Protein AF-0000000077557375 (afdb_homodimer)

Radius of gyration: 27.9 Å; Cα contacts (8 Å, |Δi|>4): 692; chains: 2; bounding box: 42×125×69 Å

Structure (mmCIF, N/CA/C/O backbone):
data_AF-0000000077557375-model_v1
#
loop_
_entity.id
_entity.type
_entity.pdbx_description
1 polymer '(pine wood nematode) hypothetical protein'
#
loop_
_atom_site.group_PDB
_atom_site.id
_atom_site.type_symbol
_atom_site.label_atom_id
_atom_site.label_alt_id
_atom_site.label_comp_id
_atom_site.label_asym_id
_atom_site.label_entity_id
_atom_site.label_seq_id
_atom_site.pdbx_PDB_ins_code
_atom_site.Cartn_x
_atom_site.Cartn_y
_atom_site.Cartn_z
_atom_site.occupancy
_atom_site.B_iso_or_equiv
_atom_site.auth_seq_id
_atom_site.auth_comp_id
_atom_site.auth_asym_id
_atom_site.auth_atom_id
_atom_site.pdbx_PDB_model_num
ATOM 1 N N . MET A 1 1 ? 10.531 53.281 50.125 1 55.34 1 MET A N 1
ATOM 2 C CA . MET A 1 1 ? 9.766 52.031 50.188 1 55.34 1 MET A CA 1
ATOM 3 C C . MET A 1 1 ? 8.781 51.969 49.031 1 55.34 1 MET A C 1
ATOM 5 O O . MET A 1 1 ? 8.492 50.875 48.531 1 55.34 1 MET A O 1
ATOM 9 N N . PHE A 1 2 ? 8.25 53.094 48.531 1 64.44 2 PHE A N 1
ATOM 10 C CA . PHE A 1 2 ? 7.277 53.094 47.469 1 64.44 2 PHE A CA 1
ATOM 11 C C . PHE A 1 2 ? 7.949 52.781 46.125 1 64.44 2 PHE A C 1
ATOM 13 O O . PHE A 1 2 ? 7.395 52.062 45.281 1 64.44 2 PHE A O 1
ATOM 20 N N . ALA A 1 3 ? 9.172 53.281 45.938 1 71.69 3 ALA A N 1
ATOM 21 C CA . ALA A 1 3 ? 9.898 53.094 44.688 1 71.69 3 ALA A CA 1
ATOM 22 C C . ALA A 1 3 ? 10.336 51.625 44.531 1 71.69 3 ALA A C 1
ATOM 24 O O . ALA A 1 3 ? 10.328 51.094 43.438 1 71.69 3 ALA A O 1
ATOM 25 N N . LEU A 1 4 ? 10.586 50.969 45.656 1 66.38 4 LEU A N 1
ATOM 26 C CA . LEU A 1 4 ? 10.977 49.562 45.625 1 66.38 4 LEU A CA 1
ATOM 27 C C . LEU A 1 4 ? 9.773 48.688 45.312 1 66.38 4 LEU A C 1
ATOM 29 O O . LEU A 1 4 ? 9.883 47.719 44.562 1 66.38 4 LEU A O 1
ATOM 33 N N . TYR A 1 5 ? 8.609 49.062 45.875 1 63.59 5 TYR A N 1
ATOM 34 C CA . TYR A 1 5 ? 7.41 48.281 45.625 1 63.59 5 TYR A CA 1
ATOM 35 C C . TYR A 1 5 ? 6.977 48.438 44.156 1 63.59 5 TYR A C 1
ATOM 37 O O . TYR A 1 5 ? 6.465 47.5 43.562 1 63.59 5 TYR A O 1
ATOM 45 N N . LEU A 1 6 ? 7.25 49.656 43.562 1 60.84 6 LEU A N 1
ATOM 46 C CA . LEU A 1 6 ? 6.898 49.875 42.156 1 60.84 6 LEU A CA 1
ATOM 47 C C . LEU A 1 6 ? 7.801 49.031 41.25 1 60.84 6 LEU A C 1
ATOM 49 O O . LEU A 1 6 ?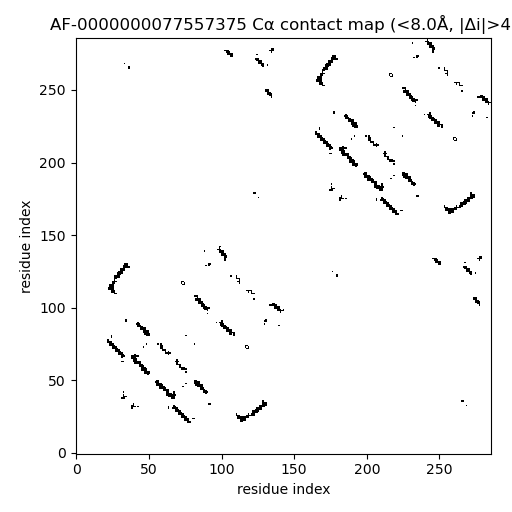 7.352 48.531 40.219 1 60.84 6 LEU A O 1
ATOM 53 N N . MET A 1 7 ? 9.086 48.844 41.719 1 61.31 7 MET A N 1
ATOM 54 C CA . MET A 1 7 ? 10 48.062 40.906 1 61.31 7 MET A CA 1
ATOM 55 C C . MET A 1 7 ? 9.656 46.562 41.031 1 61.31 7 MET A C 1
ATOM 57 O O . MET A 1 7 ? 9.867 45.812 40.062 1 61.31 7 MET A O 1
ATOM 61 N N . LEU A 1 8 ? 9.234 46.156 42.219 1 59.59 8 LEU A N 1
ATOM 62 C CA . LEU A 1 8 ? 8.891 44.75 42.375 1 59.59 8 LEU A CA 1
ATOM 63 C C . LEU A 1 8 ? 7.586 44.438 41.656 1 59.59 8 LEU A C 1
ATOM 65 O O . LEU A 1 8 ? 7.438 43.312 41.125 1 59.59 8 LEU A O 1
ATOM 69 N N . MET A 1 9 ? 6.633 45.375 41.719 1 55.22 9 MET A N 1
ATOM 70 C CA . MET A 1 9 ? 5.387 45.094 41.031 1 55.22 9 MET A CA 1
ATOM 71 C C . MET A 1 9 ? 5.605 45.031 39.531 1 55.22 9 MET A C 1
ATOM 73 O O . MET A 1 9 ? 4.789 44.469 38.781 1 55.22 9 MET A O 1
ATOM 77 N N . MET A 1 10 ? 6.574 45.875 39.031 1 54.28 10 MET A N 1
ATOM 78 C CA . MET A 1 10 ? 6.773 45.812 37.594 1 54.28 10 MET A CA 1
ATOM 79 C C . MET A 1 10 ? 7.402 44.469 37.219 1 54.28 10 MET A C 1
ATOM 81 O O . MET A 1 10 ? 7.453 44.125 36.031 1 54.28 10 MET A O 1
ATOM 85 N N . ALA A 1 11 ? 8.172 43.906 38.125 1 53.34 11 ALA A N 1
ATOM 86 C CA . ALA A 1 11 ? 8.781 42.625 37.781 1 53.34 11 ALA A CA 1
ATOM 87 C C . ALA A 1 11 ? 7.727 41.531 37.594 1 53.34 11 ALA A C 1
ATOM 89 O O . ALA A 1 11 ? 7.969 40.531 36.938 1 53.34 11 ALA A O 1
ATOM 90 N N . MET A 1 12 ? 6.758 41.625 38.438 1 49.56 12 MET A N 1
ATOM 91 C CA . MET A 1 12 ? 5.82 40.531 38.281 1 49.56 12 MET A CA 1
ATOM 92 C C . MET A 1 12 ? 5.062 40.625 36.969 1 49.56 12 MET A C 1
ATOM 94 O O . MET A 1 12 ? 4.184 39.812 36.688 1 49.56 12 MET A O 1
ATOM 98 N N . ALA A 1 13 ? 4.91 41.844 36.469 1 45.94 13 ALA A N 1
ATOM 99 C CA . ALA A 1 13 ? 3.969 41.938 35.375 1 45.94 13 ALA A CA 1
ATOM 100 C C . ALA A 1 13 ? 4.285 40.906 34.312 1 45.94 13 ALA A C 1
ATOM 102 O O . ALA A 1 13 ? 3.395 40.156 33.844 1 45.94 13 ALA A O 1
ATOM 103 N N . THR A 1 14 ? 5.176 41.25 33.344 1 42.78 14 THR A N 1
ATOM 104 C CA . THR A 1 14 ? 5.012 40.812 31.969 1 42.78 14 THR A CA 1
ATOM 105 C C . THR A 1 14 ? 5.426 39.375 31.797 1 42.78 14 THR A C 1
ATOM 107 O O . THR A 1 14 ? 6.57 39.062 31.438 1 42.78 14 THR A O 1
ATOM 110 N N . ILE A 1 15 ? 5.559 38.594 32.844 1 43.91 15 ILE A N 1
ATOM 111 C CA . ILE A 1 15 ? 5.625 37.281 32.25 1 43.91 15 ILE A CA 1
ATOM 112 C C . ILE A 1 15 ? 4.492 37.125 31.234 1 43.91 15 ILE A C 1
ATOM 114 O O . ILE A 1 15 ? 3.33 36.969 31.609 1 43.91 15 ILE A O 1
ATOM 118 N N . ALA A 1 16 ? 4.289 38 30.297 1 41.81 16 ALA A N 1
ATOM 119 C CA . ALA A 1 16 ? 3.506 37.625 29.125 1 41.81 16 ALA A CA 1
ATOM 120 C C . ALA A 1 16 ? 3.607 36.125 28.859 1 41.81 16 ALA A C 1
ATOM 122 O O . ALA A 1 16 ? 4.699 35.594 28.625 1 41.81 16 ALA A O 1
ATOM 123 N N . SER A 1 17 ? 3.016 35.312 29.688 1 45.22 17 SER A N 1
ATOM 124 C CA . SER A 1 17 ? 2.713 33.969 29.219 1 45.22 17 SER A CA 1
ATOM 125 C C . SER A 1 17 ? 2.527 33.938 27.703 1 45.22 17 SER A C 1
ATOM 127 O O . SER A 1 17 ? 1.507 34.375 27.188 1 45.22 17 SER A O 1
ATOM 129 N N . ALA A 1 18 ? 3.398 34.375 26.938 1 44.75 18 ALA A N 1
ATOM 130 C CA . ALA A 1 18 ? 3.334 34 25.531 1 44.75 18 ALA A CA 1
ATOM 131 C C . ALA A 1 18 ? 2.652 32.625 25.359 1 44.75 18 ALA A C 1
ATOM 133 O O . ALA A 1 18 ? 3.254 31.594 25.625 1 44.75 18 ALA A O 1
ATOM 134 N N . ILE A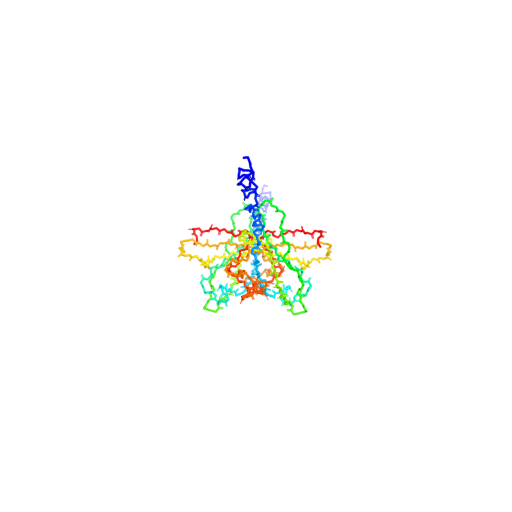 1 19 ? 1.505 32.344 25.953 1 49.19 19 ILE A N 1
ATOM 135 C CA . ILE A 1 19 ? 0.725 31.219 25.469 1 49.19 19 ILE A CA 1
ATOM 136 C C . ILE A 1 19 ? 1.01 31 23.984 1 49.19 19 ILE A C 1
ATOM 138 O O . ILE A 1 19 ? 0.595 31.797 23.141 1 49.19 19 ILE A O 1
ATOM 142 N N . GLY A 1 20 ? 2.174 30.812 23.641 1 52.31 20 GLY A N 1
ATOM 143 C CA . GLY A 1 20 ? 2.686 30.609 22.297 1 52.31 20 GLY A CA 1
ATOM 144 C C . GLY A 1 20 ? 1.702 29.906 21.391 1 52.31 20 GLY A C 1
ATOM 145 O O . GLY A 1 20 ? 1.189 28.844 21.734 1 52.31 20 GLY A O 1
ATOM 146 N N . VAL A 1 21 ? 0.83 30.625 20.641 1 67.19 21 VAL A N 1
ATOM 147 C CA . VAL A 1 21 ? -0.05 30.094 19.594 1 67.19 21 VAL A CA 1
ATOM 148 C C . VAL A 1 21 ? 0.628 28.938 18.875 1 67.19 21 VAL A C 1
ATOM 150 O O . VAL A 1 21 ? 1.768 29.062 18.422 1 67.19 21 VAL A O 1
ATOM 153 N N . ARG A 1 22 ? 0.249 27.578 19.172 1 80.44 22 ARG A N 1
ATOM 154 C CA . ARG A 1 22 ? 0.76 26.422 18.422 1 80.44 22 ARG A CA 1
ATOM 155 C C . ARG A 1 22 ? 0.501 26.578 16.938 1 80.44 22 ARG A C 1
ATOM 157 O O . ARG A 1 22 ? -0.646 26.734 16.516 1 80.44 22 ARG A O 1
ATOM 164 N N . PRO A 1 23 ? 1.537 26.703 16.219 1 90.69 23 PRO A N 1
ATOM 165 C CA . PRO A 1 23 ? 1.354 26.875 14.781 1 90.69 23 PRO A CA 1
ATOM 166 C C . PRO A 1 23 ? 0.455 25.797 14.172 1 90.69 23 PRO A C 1
ATOM 168 O O . PRO A 1 23 ? 0.453 24.656 14.633 1 90.69 23 PRO A O 1
ATOM 171 N N . VAL A 1 24 ? -0.378 26.25 13.242 1 94.81 24 VAL A N 1
ATOM 172 C CA . VAL A 1 24 ? -1.265 25.344 12.516 1 94.81 24 VAL A CA 1
ATOM 173 C C . VAL A 1 24 ? -0.484 24.625 11.414 1 94.81 24 VAL A C 1
ATOM 175 O O . VAL A 1 24 ? 0.332 25.234 10.719 1 94.81 24 VAL A O 1
ATOM 178 N N . GLN A 1 25 ? -0.648 23.344 11.297 1 96.56 25 GLN A N 1
ATOM 179 C CA . GLN A 1 25 ? -0.105 22.5 10.227 1 96.56 25 GLN A CA 1
ATOM 180 C C . GLN A 1 25 ? -1.212 21.734 9.516 1 96.56 25 GLN A C 1
ATOM 182 O O . GLN A 1 25 ? -2.006 21.031 10.156 1 96.56 25 GLN A O 1
ATOM 187 N N . SER A 1 26 ? -1.316 21.922 8.219 1 97.69 26 SER A N 1
ATOM 188 C CA . SER A 1 26 ? -2.406 21.312 7.473 1 97.69 26 SER A CA 1
ATOM 189 C C . SER A 1 26 ? -1.874 20.391 6.379 1 97.69 26 SER A C 1
ATOM 191 O O . SER A 1 26 ? -0.693 20.453 6.027 1 97.69 26 SER A O 1
ATOM 193 N N . MET A 1 27 ? -2.764 19.469 5.918 1 97.62 27 MET A N 1
ATOM 194 C CA . MET A 1 27 ? -2.424 18.516 4.859 1 97.62 27 MET A CA 1
ATOM 195 C C . MET A 1 27 ? -3.676 18.062 4.117 1 97.62 27 MET A C 1
ATOM 197 O O . MET A 1 27 ? -4.758 17.984 4.703 1 97.62 27 MET A O 1
ATOM 201 N N . ALA A 1 28 ? -3.498 17.766 2.844 1 98.62 28 ALA A N 1
ATOM 202 C CA . ALA A 1 28 ? -4.543 17.172 2.014 1 98.62 28 ALA A CA 1
ATOM 203 C C . ALA A 1 28 ? -4.059 15.875 1.367 1 98.62 28 ALA A C 1
ATOM 205 O O . ALA A 1 28 ? -2.9 15.773 0.955 1 98.62 28 ALA A O 1
ATOM 206 N N . VAL A 1 29 ? -4.898 14.914 1.345 1 98.56 29 VAL A N 1
ATOM 207 C CA . VAL A 1 29 ? -4.609 13.625 0.732 1 98.56 29 VAL A CA 1
ATOM 208 C C . VAL A 1 29 ? -5.766 13.211 -0.178 1 98.56 29 VAL A C 1
ATOM 210 O O . VAL A 1 29 ? -6.934 13.414 0.162 1 98.56 29 VAL A O 1
ATOM 213 N N . GLU A 1 30 ? -5.461 12.641 -1.287 1 98.75 30 GLU A N 1
ATOM 214 C CA . GLU A 1 30 ? -6.469 12.055 -2.166 1 98.75 30 GLU A CA 1
ATOM 215 C C . GLU A 1 30 ? -6.008 10.703 -2.713 1 98.75 30 GLU A C 1
ATOM 217 O O . GLU A 1 30 ? -4.832 10.352 -2.59 1 98.75 30 GLU A O 1
ATOM 222 N N . GLY A 1 31 ? -6.875 9.984 -3.277 1 98.62 31 GLY A N 1
ATOM 223 C CA . GLY A 1 31 ? -6.566 8.703 -3.893 1 98.62 31 GLY A CA 1
ATOM 224 C C . GLY A 1 31 ? -7.805 7.914 -4.289 1 98.62 31 GLY A C 1
ATOM 225 O O . GLY A 1 31 ? -8.914 8.445 -4.27 1 98.62 31 GLY A O 1
ATOM 226 N N . ASN A 1 32 ? -7.562 6.699 -4.758 1 98.88 32 ASN A N 1
ATOM 227 C CA . ASN A 1 32 ? -8.625 5.793 -5.188 1 98.88 32 ASN A CA 1
ATOM 228 C C . ASN A 1 32 ? -8.453 4.402 -4.574 1 98.88 32 ASN A C 1
ATOM 230 O O . ASN A 1 32 ? -7.328 3.957 -4.34 1 98.88 32 ASN A O 1
ATOM 234 N N . PHE A 1 33 ? -9.57 3.807 -4.395 1 98.88 33 PHE A N 1
ATOM 235 C CA . PHE A 1 33 ? -9.57 2.426 -3.924 1 98.88 33 PHE A CA 1
ATOM 236 C C . PHE A 1 33 ? -10.312 1.521 -4.902 1 98.88 33 PHE A C 1
ATOM 238 O O . PHE A 1 33 ? -11.344 1.906 -5.457 1 98.88 33 PHE A O 1
ATOM 245 N N . ILE A 1 34 ? -9.773 0.395 -5.125 1 98.44 34 ILE A N 1
ATOM 246 C CA . ILE A 1 34 ? -10.469 -0.637 -5.887 1 98.44 34 ILE A CA 1
ATOM 247 C C . ILE A 1 34 ? -10.469 -1.946 -5.102 1 98.44 34 ILE A C 1
ATOM 249 O O . ILE A 1 34 ? -9.633 -2.15 -4.219 1 98.44 34 ILE A O 1
ATOM 253 N N . CYS A 1 35 ? -11.352 -2.779 -5.309 1 97.19 35 CYS A N 1
ATOM 254 C CA . CYS A 1 35 ? -11.492 -4.145 -4.812 1 97.19 35 CYS A CA 1
ATOM 255 C C . CYS A 1 35 ? -11.867 -5.098 -5.941 1 97.19 35 CYS A C 1
ATOM 257 O O . CYS A 1 35 ? -12.914 -4.934 -6.57 1 97.19 35 CYS A O 1
ATOM 259 N N . ASN A 1 36 ? -10.984 -6.09 -6.203 1 91.75 36 ASN A N 1
ATOM 260 C CA . ASN A 1 36 ? -11.219 -7.043 -7.285 1 91.75 36 ASN A CA 1
ATOM 261 C C . ASN A 1 36 ? -11.359 -6.336 -8.633 1 91.75 36 ASN A C 1
ATOM 263 O O . ASN A 1 36 ? -12.266 -6.645 -9.406 1 91.75 36 ASN A O 1
ATOM 267 N N . GLY A 1 37 ? -10.617 -5.258 -8.734 1 90.06 37 GLY A N 1
ATOM 268 C CA . GLY A 1 37 ? -10.555 -4.582 -10.023 1 90.06 37 GLY A CA 1
ATOM 269 C C . GLY A 1 37 ? -11.664 -3.557 -10.203 1 90.06 37 GLY A C 1
ATOM 270 O O . GLY A 1 37 ? -11.742 -2.906 -11.25 1 90.06 37 GLY A O 1
ATOM 271 N N . ARG A 1 38 ? -12.484 -3.451 -9.25 1 96.19 38 ARG A N 1
ATOM 272 C CA . ARG A 1 38 ? -13.578 -2.49 -9.344 1 96.19 38 ARG A CA 1
ATOM 273 C C . ARG A 1 38 ? -13.445 -1.409 -8.273 1 96.19 38 ARG A C 1
ATOM 275 O O . ARG A 1 38 ? -12.953 -1.671 -7.176 1 96.19 38 ARG A O 1
ATOM 282 N N . PRO A 1 39 ? -13.992 -0.167 -8.625 1 98.5 39 PRO A N 1
ATOM 283 C CA . PRO A 1 39 ? -13.961 0.881 -7.605 1 98.5 39 PRO A CA 1
ATOM 284 C C . PRO A 1 39 ? -14.656 0.465 -6.312 1 98.5 39 PRO A C 1
ATOM 286 O O . PRO A 1 39 ? -15.695 -0.203 -6.355 1 98.5 39 PRO A O 1
ATOM 289 N N . MET A 1 40 ? -14.094 0.824 -5.25 1 98.31 40 MET A N 1
ATOM 290 C CA . MET A 1 40 ? -14.695 0.461 -3.967 1 98.31 40 MET A CA 1
ATOM 291 C C . MET A 1 40 ? -15.195 1.699 -3.232 1 98.31 40 MET A C 1
ATOM 293 O O . MET A 1 40 ? -14.406 2.568 -2.859 1 98.31 40 MET A O 1
ATOM 297 N N . ARG A 1 41 ? -16.406 1.765 -2.98 1 97.69 41 ARG A N 1
ATOM 298 C CA . ARG A 1 41 ? -17.031 2.861 -2.248 1 97.69 41 ARG A CA 1
ATOM 299 C C . ARG A 1 41 ? -17 2.602 -0.745 1 97.69 41 ARG A C 1
ATOM 301 O O . ARG A 1 41 ? -16.797 1.467 -0.31 1 97.69 41 ARG A O 1
ATOM 308 N N . ASP A 1 42 ? -17.141 3.598 0.132 1 97.31 42 ASP A N 1
ATOM 309 C CA . ASP A 1 42 ? -17.344 3.551 1.575 1 97.31 42 ASP A CA 1
ATOM 310 C C .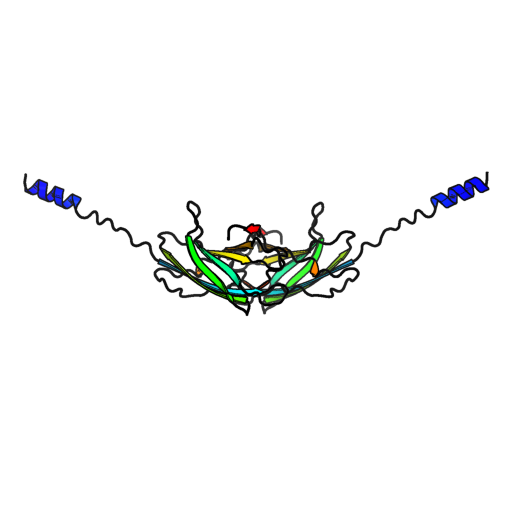 ASP A 1 42 ? -16.125 2.977 2.291 1 97.31 42 ASP A C 1
ATOM 312 O O . ASP A 1 42 ? -16.25 2.324 3.328 1 97.31 42 ASP A O 1
ATOM 316 N N . VAL A 1 43 ? -15 3.113 1.606 1 98.56 43 VAL A N 1
ATOM 317 C CA . VAL A 1 43 ? -13.758 2.895 2.338 1 98.56 43 VAL A CA 1
ATOM 318 C C . VAL A 1 43 ? -13.508 4.062 3.291 1 98.56 43 VAL A C 1
ATOM 320 O O . VAL A 1 43 ? -13.422 5.215 2.863 1 98.56 43 VAL A O 1
ATOM 323 N N . LYS A 1 44 ? -13.414 3.766 4.531 1 98.62 44 LYS A N 1
ATOM 324 C CA . LYS A 1 44 ? -13.188 4.801 5.539 1 98.62 44 LYS A CA 1
ATOM 325 C C . LYS A 1 44 ? -11.703 5.148 5.645 1 98.62 44 LYS A C 1
ATOM 327 O O . LYS A 1 44 ? -10.852 4.258 5.738 1 98.62 44 LYS A O 1
ATOM 332 N N . VAL A 1 45 ? -11.414 6.441 5.59 1 98.75 45 VAL A N 1
ATOM 333 C CA . VAL A 1 45 ? -10.039 6.91 5.73 1 98.75 45 VAL A CA 1
ATOM 334 C C . VAL A 1 45 ? -9.961 7.969 6.832 1 98.75 45 VAL A C 1
ATOM 336 O O . VAL A 1 45 ? -10.844 8.82 6.941 1 98.75 45 VAL A O 1
ATOM 339 N N . LYS A 1 46 ? -8.977 7.867 7.621 1 98.38 46 LYS A N 1
ATOM 340 C CA . LYS A 1 46 ? -8.719 8.836 8.68 1 98.38 46 LYS A CA 1
ATOM 341 C C . LYS A 1 46 ? -7.277 9.336 8.633 1 98.38 46 LYS A C 1
ATOM 343 O O . LYS A 1 46 ? -6.34 8.539 8.562 1 98.38 46 LYS A O 1
ATOM 348 N N . LEU A 1 47 ? -7.148 10.617 8.617 1 98.25 47 LEU A N 1
ATOM 349 C CA . LEU A 1 47 ? -5.84 11.258 8.695 1 98.25 47 LEU A CA 1
ATOM 350 C C . LEU A 1 47 ? -5.488 11.609 10.141 1 98.25 47 LEU A C 1
ATOM 352 O O . LEU A 1 47 ? -6.266 12.273 10.828 1 98.25 47 LEU A O 1
ATOM 356 N N . TYR A 1 48 ? -4.348 11.133 10.539 1 97.12 48 TYR A N 1
ATOM 357 C CA . TYR A 1 48 ? -3.914 11.359 11.914 1 97.12 48 TYR A CA 1
ATOM 358 C C . TYR A 1 48 ? -2.568 12.07 11.945 1 97.12 48 TYR A C 1
ATOM 360 O O . TYR A 1 48 ? -1.775 11.961 11.008 1 97.12 48 TYR A O 1
ATOM 368 N N . ASP A 1 49 ? -2.342 12.797 12.969 1 95.62 49 ASP A N 1
ATOM 369 C CA . ASP A 1 49 ? -0.994 13.109 13.43 1 95.62 49 ASP A CA 1
ATOM 370 C C . ASP A 1 49 ? -0.501 12.07 14.438 1 95.62 49 ASP A C 1
ATOM 372 O O . ASP A 1 49 ? -1.057 11.953 15.531 1 95.62 49 ASP A O 1
ATOM 376 N N . HIS A 1 50 ? 0.442 11.328 13.969 1 92.81 50 HIS A N 1
ATOM 377 C CA . HIS A 1 50 ? 1.001 10.289 14.828 1 92.81 50 HIS A CA 1
ATOM 378 C C . HIS A 1 50 ? 1.866 10.898 15.93 1 92.81 50 HIS A C 1
ATOM 380 O O . HIS A 1 50 ? 2.791 11.664 15.648 1 92.81 50 HIS A O 1
ATOM 386 N N . ASP A 1 51 ? 1.578 10.539 17.125 1 86.69 51 ASP A N 1
ATOM 387 C CA . ASP A 1 51 ? 2.348 10.984 18.297 1 86.69 51 ASP A CA 1
ATOM 388 C C . ASP A 1 51 ? 3 9.805 19 1 86.69 51 ASP A C 1
ATOM 390 O O . ASP A 1 51 ? 2.408 8.727 19.109 1 86.69 51 ASP A O 1
ATOM 394 N N . THR A 1 52 ? 4.207 10.031 19.469 1 81.88 52 THR A N 1
ATOM 395 C CA . THR A 1 52 ? 4.957 8.961 20.125 1 81.88 52 THR A CA 1
ATOM 396 C C . THR A 1 52 ? 4.492 8.789 21.562 1 81.88 52 THR A C 1
ATOM 398 O O . THR A 1 52 ? 4.387 7.66 22.062 1 81.88 52 THR A O 1
ATOM 401 N N . PHE A 1 53 ? 4.117 9.883 22.25 1 81.44 53 PHE A N 1
ATOM 402 C CA . PHE A 1 53 ? 3.934 9.805 23.688 1 81.44 53 PHE A CA 1
ATOM 403 C C . PHE A 1 53 ? 2.471 10.023 24.062 1 81.44 53 PHE A C 1
ATOM 405 O O . PHE A 1 53 ? 2.08 9.805 25.219 1 81.44 53 PHE A O 1
ATOM 412 N N . THR A 1 54 ? 1.705 10.5 23.219 1 82.38 54 THR A N 1
ATOM 413 C CA . THR A 1 54 ? 0.281 10.711 23.453 1 82.38 54 THR A CA 1
ATOM 414 C C . THR A 1 54 ? -0.555 10.023 22.375 1 82.38 54 THR A C 1
ATOM 416 O O . THR A 1 54 ? -0.012 9.352 21.5 1 82.38 54 THR A O 1
ATOM 419 N N . LEU A 1 55 ? -1.876 10.047 22.562 1 85.25 55 LEU A N 1
ATOM 420 C CA . LEU A 1 55 ? -2.779 9.508 21.562 1 85.25 55 LEU A CA 1
ATOM 421 C C . LEU A 1 55 ? -2.668 10.297 20.25 1 85.25 55 LEU A C 1
ATOM 423 O O . LEU A 1 55 ? -2.445 11.508 20.281 1 85.25 55 LEU A O 1
ATOM 427 N N . ASP A 1 56 ? -2.826 9.539 19.156 1 90.31 56 ASP A N 1
ATOM 428 C CA . ASP A 1 56 ? -2.84 10.188 17.844 1 90.31 56 ASP A CA 1
ATOM 429 C C . ASP A 1 56 ? -3.967 11.211 17.75 1 90.31 56 ASP A C 1
ATOM 431 O O . ASP A 1 56 ? -5.059 11 18.281 1 90.31 56 ASP A O 1
ATOM 435 N N . ASP A 1 57 ? -3.676 12.367 17.156 1 92.12 57 ASP A N 1
ATOM 436 C CA . ASP A 1 57 ? -4.695 13.391 16.922 1 92.12 57 ASP A CA 1
ATOM 437 C C . ASP A 1 57 ? -5.387 13.18 15.578 1 92.12 57 ASP A C 1
ATOM 439 O O . ASP A 1 57 ? -4.727 13.117 14.539 1 92.12 57 ASP A O 1
ATOM 443 N N . LEU A 1 58 ? -6.703 13.055 15.633 1 95.62 58 LEU A N 1
ATOM 444 C CA . LEU A 1 58 ? -7.48 12.969 14.398 1 95.62 58 LEU A CA 1
ATOM 445 C C . LEU A 1 58 ? -7.551 14.328 13.711 1 95.62 58 LEU A C 1
ATOM 447 O O . LEU A 1 58 ? -8.008 15.312 14.305 1 95.62 58 LEU A O 1
ATOM 451 N N . MET A 1 59 ? -7.09 14.344 12.484 1 96.62 59 MET A N 1
ATOM 452 C CA . MET A 1 59 ? -7.094 15.602 11.742 1 96.62 59 MET A CA 1
ATOM 453 C C . MET A 1 59 ? -8.305 15.68 10.828 1 96.62 59 MET A C 1
ATOM 455 O O . MET A 1 59 ? -8.859 16.766 10.617 1 96.62 59 MET A O 1
ATOM 459 N N . ALA A 1 60 ? -8.648 14.586 10.211 1 98 60 ALA A N 1
ATOM 460 C CA . ALA A 1 60 ? -9.781 14.531 9.289 1 98 60 ALA A CA 1
ATOM 461 C C . ALA A 1 60 ? -10.219 13.094 9.039 1 98 60 ALA A C 1
ATOM 463 O O . ALA A 1 60 ? -9.469 12.156 9.289 1 98 60 ALA A O 1
ATOM 464 N N . LYS A 1 61 ? -11.406 12.867 8.617 1 98.44 61 LYS A N 1
ATOM 465 C CA . LYS A 1 61 ? -11.938 11.57 8.211 1 98.44 61 LYS A CA 1
ATOM 466 C C . LYS A 1 61 ? -12.922 11.711 7.051 1 98.44 61 LYS A C 1
ATOM 468 O O . LYS A 1 61 ? -13.594 12.734 6.926 1 98.44 61 LYS A O 1
ATOM 473 N N . THR A 1 62 ? -12.992 10.797 6.203 1 98.62 62 THR A N 1
ATOM 474 C CA . THR A 1 62 ? -13.938 10.742 5.098 1 98.62 62 THR A CA 1
ATOM 475 C C . THR A 1 62 ? -14.117 9.305 4.609 1 98.62 62 THR A C 1
ATOM 477 O O . THR A 1 62 ? -13.57 8.375 5.199 1 98.62 62 THR A O 1
ATOM 480 N N . LYS A 1 63 ? -14.938 9.102 3.596 1 98.69 63 LYS A N 1
ATOM 481 C CA . LYS A 1 63 ? -15.125 7.824 2.918 1 98.69 63 LYS A CA 1
ATOM 482 C C . LYS A 1 63 ? -15.008 7.98 1.404 1 98.69 63 LYS A C 1
ATOM 484 O O . LYS A 1 63 ? -15.281 9.055 0.861 1 98.69 63 LYS A O 1
ATOM 489 N N . SER A 1 64 ? -14.531 6.953 0.793 1 98.88 64 SER A N 1
ATOM 490 C CA . SER A 1 64 ? -14.477 6.977 -0.665 1 98.88 64 SER A CA 1
ATOM 491 C C . SER A 1 64 ? -15.875 6.992 -1.269 1 98.88 64 SER A C 1
ATOM 493 O O . SER A 1 64 ? -16.828 6.504 -0.656 1 98.88 64 SER A O 1
ATOM 495 N N . ASP A 1 65 ? -16 7.543 -2.436 1 98.69 65 ASP A N 1
ATOM 496 C CA . ASP A 1 65 ? -17.281 7.648 -3.115 1 98.69 65 ASP A CA 1
ATOM 497 C C . ASP A 1 65 ? -17.531 6.449 -4.031 1 98.69 65 ASP A C 1
ATOM 499 O O . ASP A 1 65 ? -16.828 5.438 -3.93 1 98.69 65 ASP A O 1
ATOM 503 N N . SER A 1 66 ? -18.516 6.527 -4.938 1 98.25 66 SER A N 1
ATOM 504 C CA . SER A 1 66 ? -18.938 5.406 -5.777 1 98.25 66 SER A CA 1
ATOM 505 C C . SER A 1 66 ? -17.875 5.074 -6.816 1 98.25 66 SER A C 1
ATOM 507 O O . SER A 1 66 ? -17.859 3.971 -7.371 1 98.25 66 SER A O 1
ATOM 509 N N . ASN A 1 67 ? -16.984 6.02 -7.102 1 98.44 67 ASN A N 1
ATOM 510 C CA . ASN A 1 67 ? -15.906 5.781 -8.039 1 98.44 67 ASN A CA 1
ATOM 511 C C . ASN A 1 67 ? -14.633 5.332 -7.328 1 98.44 67 ASN A C 1
ATOM 513 O O . ASN A 1 67 ? -13.578 5.207 -7.949 1 98.44 67 ASN A O 1
ATOM 517 N N . GLY A 1 68 ? -14.703 5.164 -5.98 1 98.81 68 GLY A N 1
ATOM 518 C CA . GLY A 1 68 ? -13.555 4.746 -5.18 1 98.81 68 GLY A CA 1
ATOM 519 C C . GLY A 1 68 ? -12.641 5.898 -4.805 1 98.81 68 GLY A C 1
ATOM 520 O O . GLY A 1 68 ? -11.562 5.684 -4.258 1 98.81 68 GLY A O 1
ATOM 521 N N . HIS A 1 69 ? -13.062 7.07 -5.129 1 98.88 69 HIS A N 1
ATOM 522 C CA . HIS A 1 69 ? -12.227 8.242 -4.902 1 98.88 69 HIS A CA 1
ATOM 523 C C . HIS A 1 69 ? -12.461 8.828 -3.516 1 98.88 69 HIS A C 1
ATOM 525 O O . HIS A 1 69 ? -13.594 8.852 -3.029 1 98.88 69 HIS A O 1
ATOM 531 N N . PHE A 1 70 ? -11.453 9.305 -2.904 1 98.88 70 PHE A N 1
ATOM 532 C CA . PHE A 1 70 ? -11.578 10.078 -1.678 1 98.88 70 PHE A CA 1
ATOM 533 C C . PHE A 1 70 ? -10.688 11.312 -1.722 1 98.88 70 PHE A C 1
ATOM 535 O O . PHE A 1 70 ? -9.688 11.336 -2.443 1 98.88 70 PHE A O 1
ATOM 542 N N . TYR A 1 71 ? -11.047 12.258 -1.095 1 98.81 71 TYR A N 1
ATOM 543 C CA . TYR A 1 71 ? -10.289 13.469 -0.805 1 98.81 71 TYR A CA 1
ATOM 544 C C . TYR A 1 71 ? -10.531 13.938 0.624 1 98.81 71 TYR A C 1
ATOM 546 O O . TYR A 1 71 ? -11.68 13.969 1.089 1 98.81 71 TYR A O 1
ATOM 554 N N . LEU A 1 72 ? -9.469 14.258 1.317 1 97.88 72 LEU A N 1
ATOM 555 C CA . LEU A 1 72 ? -9.68 14.836 2.641 1 97.88 72 LEU A CA 1
ATOM 556 C C . LEU A 1 72 ? -8.602 15.875 2.959 1 97.88 72 LEU A C 1
ATOM 558 O O . LEU A 1 72 ? -7.484 15.789 2.447 1 97.88 72 LEU A O 1
ATOM 562 N N . LYS A 1 73 ? -8.938 16.781 3.664 1 97.94 73 LYS A N 1
ATOM 563 C CA . LYS A 1 73 ? -8.062 17.828 4.172 1 97.94 73 LYS A CA 1
ATOM 564 C C . LYS A 1 73 ? -8.273 18.047 5.664 1 97.94 73 LYS A C 1
ATOM 566 O O . LYS A 1 73 ? -9.406 18 6.152 1 97.94 73 LYS A O 1
ATOM 571 N N . GLY A 1 74 ? -7.203 18.172 6.363 1 97.19 74 GLY A N 1
ATOM 572 C CA . GLY A 1 74 ? -7.266 18.375 7.801 1 97.19 74 GLY A CA 1
ATOM 573 C C . GLY A 1 74 ? -6.086 19.172 8.336 1 97.19 74 GLY A C 1
ATOM 574 O O . GLY A 1 74 ? -5.172 19.516 7.59 1 97.19 74 GLY A O 1
ATOM 575 N N . HIS A 1 75 ? -6.191 19.562 9.539 1 95.69 75 HIS A N 1
ATOM 576 C CA . HIS A 1 75 ? -5.117 20.328 10.172 1 95.69 75 HIS A CA 1
ATOM 577 C C . HIS A 1 75 ? -5.027 20.016 11.664 1 95.69 75 HIS A C 1
ATOM 579 O O . HIS A 1 75 ? -5.938 19.406 12.234 1 95.69 75 HIS A O 1
ATOM 585 N N . ALA A 1 76 ? -3.955 20.297 12.219 1 93.25 76 ALA A N 1
ATOM 586 C CA . ALA A 1 76 ? -3.701 20.219 13.656 1 93.25 76 ALA A CA 1
ATOM 587 C C . ALA A 1 76 ? -2.863 21.391 14.133 1 93.25 76 ALA A C 1
ATOM 589 O O . ALA A 1 76 ? -2.096 21.969 13.359 1 93.25 76 ALA A O 1
ATOM 590 N N . ASN A 1 77 ? -3.111 21.781 15.352 1 90.81 77 ASN A N 1
ATOM 591 C CA . ASN A 1 77 ? -2.266 22.766 16.016 1 90.81 77 ASN A CA 1
ATOM 592 C C . ASN A 1 77 ? -1.21 22.094 16.891 1 90.81 77 ASN A C 1
ATOM 594 O O . ASN A 1 77 ? -1.544 21.422 17.875 1 90.81 77 ASN A O 1
ATOM 598 N N . GLU A 1 78 ? -0.027 22.203 16.453 1 86.69 78 GLU A N 1
ATOM 599 C CA . GLU A 1 78 ? 1.057 21.562 17.188 1 86.69 78 GLU A CA 1
ATOM 600 C C . GLU A 1 78 ? 2.34 22.375 17.109 1 86.69 78 GLU A C 1
ATOM 602 O O . GLU A 1 78 ? 2.652 22.953 16.062 1 86.69 78 GLU A O 1
ATOM 607 N N . VAL A 1 79 ? 3.139 22.406 18.219 1 84.25 79 VAL A N 1
ATOM 608 C CA . VAL A 1 79 ? 4.414 23.109 18.234 1 84.25 79 VAL A CA 1
ATOM 609 C C . VAL A 1 79 ? 5.449 22.344 17.422 1 84.25 79 VAL A C 1
ATOM 611 O O . VAL A 1 79 ? 6.18 22.938 16.625 1 84.25 79 VAL A O 1
ATOM 614 N N . SER A 1 80 ? 5.391 21.016 17.672 1 86.56 80 SER A N 1
ATOM 615 C CA . SER A 1 80 ? 6.309 20.203 16.891 1 86.56 80 SER A CA 1
ATOM 616 C C . SER A 1 80 ? 5.707 19.828 15.539 1 86.56 80 SER A C 1
ATOM 618 O O . SER A 1 80 ? 4.508 20.016 15.32 1 86.56 80 SER A O 1
ATOM 620 N N . ARG A 1 81 ? 6.562 19.406 14.648 1 90.69 81 ARG A N 1
ATOM 621 C CA . ARG A 1 81 ? 6.098 18.984 13.336 1 90.69 81 ARG A CA 1
ATOM 622 C C . ARG A 1 81 ? 5.207 17.75 13.445 1 90.69 81 ARG A C 1
ATOM 624 O O . ARG A 1 81 ? 5.547 16.797 14.141 1 90.69 81 ARG A O 1
ATOM 631 N N . VAL A 1 82 ? 4.113 17.797 12.711 1 93.56 82 VAL A N 1
ATOM 632 C CA . VAL A 1 82 ? 3.199 16.656 12.734 1 93.56 82 VAL A CA 1
ATOM 633 C C . VAL A 1 82 ? 3.822 15.484 11.977 1 93.56 82 VAL A C 1
ATOM 635 O O . VAL A 1 82 ? 4.66 15.68 11.094 1 93.56 82 VAL A O 1
ATOM 638 N N . THR A 1 83 ? 3.523 14.219 12.289 1 95 83 THR A N 1
ATOM 639 C CA . THR A 1 83 ? 3.863 12.977 11.602 1 95 83 THR A CA 1
ATOM 640 C C . THR A 1 83 ? 2.617 12.328 11.008 1 95 83 THR A C 1
ATOM 642 O O . THR A 1 83 ? 2.029 11.43 11.609 1 95 83 THR A O 1
ATOM 645 N N . PRO A 1 84 ? 2.252 12.789 9.789 1 96.75 84 PRO A N 1
ATOM 646 C CA . PRO A 1 84 ? 0.957 12.383 9.234 1 96.75 84 PRO A CA 1
ATOM 647 C C . PRO A 1 84 ? 0.918 10.906 8.844 1 96.75 84 PRO A C 1
ATOM 649 O O . PRO A 1 84 ? 1.889 10.391 8.289 1 96.75 84 PRO A O 1
ATOM 652 N N . LYS A 1 85 ? -0.156 10.281 9.094 1 96.94 85 LYS A N 1
ATOM 653 C CA . LYS A 1 85 ? -0.432 8.914 8.656 1 96.94 85 LYS A CA 1
ATOM 654 C C . LYS A 1 85 ? -1.896 8.75 8.258 1 96.94 85 LYS A C 1
ATOM 656 O O . LYS A 1 85 ? -2.779 9.375 8.852 1 96.94 85 LYS A O 1
ATOM 661 N N . LEU A 1 86 ? -2.082 7.988 7.305 1 98.06 86 LEU A N 1
ATOM 662 C CA . LEU A 1 86 ? -3.416 7.684 6.801 1 98.06 86 LEU A CA 1
ATOM 663 C C . LEU A 1 86 ? -3.834 6.27 7.191 1 98.06 86 LEU A C 1
ATOM 665 O O . LEU A 1 86 ? -3.18 5.297 6.809 1 98.06 86 LEU A O 1
ATOM 669 N N . ASN A 1 87 ? -4.859 6.148 7.965 1 97.81 87 ASN A N 1
ATOM 670 C CA . ASN A 1 87 ? -5.477 4.855 8.234 1 97.81 87 ASN A CA 1
ATOM 671 C C . ASN A 1 87 ? -6.559 4.527 7.203 1 97.81 87 ASN A C 1
ATOM 673 O O . ASN A 1 87 ? -7.402 5.367 6.898 1 97.81 87 ASN A O 1
ATOM 677 N N . ILE A 1 88 ? -6.5 3.361 6.742 1 98.31 88 ILE A N 1
ATOM 678 C CA . ILE A 1 88 ? -7.457 2.877 5.758 1 98.31 88 ILE A CA 1
ATOM 679 C C . ILE A 1 88 ? -8.242 1.702 6.332 1 98.31 88 ILE A C 1
ATOM 681 O O . ILE A 1 88 ? -7.656 0.724 6.801 1 98.31 88 ILE A O 1
ATOM 685 N N . TYR A 1 89 ? -9.547 1.82 6.379 1 97.75 89 TYR A N 1
ATOM 686 C CA . TYR A 1 89 ? -10.469 0.806 6.883 1 97.75 89 TYR A CA 1
ATOM 687 C C . TYR A 1 89 ? -11.359 0.278 5.766 1 97.75 89 TYR A C 1
ATOM 689 O O . TYR A 1 89 ? -12.141 1.032 5.176 1 97.75 89 TYR A O 1
ATOM 697 N N . HIS A 1 90 ? -11.312 -0.96 5.551 1 97.5 90 HIS A N 1
ATOM 698 C CA . HIS A 1 90 ? -12.109 -1.473 4.441 1 97.5 90 HIS A CA 1
ATOM 699 C C . HIS A 1 90 ? -12.656 -2.859 4.75 1 97.5 90 HIS A C 1
ATOM 701 O O . HIS A 1 90 ? -12.242 -3.494 5.723 1 97.5 90 HIS A O 1
ATOM 707 N N . ARG A 1 91 ? -13.578 -3.268 3.955 1 96 91 ARG A N 1
ATOM 708 C CA . ARG A 1 91 ? -14.211 -4.574 4.109 1 96 91 ARG A CA 1
ATOM 709 C C . ARG A 1 91 ? -14.164 -5.363 2.805 1 96 91 ARG A C 1
ATOM 711 O O . ARG A 1 91 ? -15.102 -6.09 2.477 1 96 91 ARG A O 1
ATOM 718 N N . CYS A 1 92 ? -13.156 -5.098 2.016 1 95.62 92 CYS A N 1
ATOM 719 C CA . CYS A 1 92 ? -13 -5.824 0.762 1 95.62 92 CYS A CA 1
ATOM 720 C C . CYS A 1 92 ? -12.93 -7.328 1.007 1 95.62 92 CYS A C 1
ATOM 722 O O . CYS A 1 92 ? -12.109 -7.793 1.803 1 95.62 92 CYS A O 1
ATOM 724 N N . ASN A 1 93 ? -13.773 -8.094 0.344 1 90.5 93 ASN A N 1
ATOM 725 C CA . ASN A 1 93 ? -13.82 -9.547 0.301 1 90.5 93 ASN A CA 1
ATOM 726 C C . ASN A 1 93 ? -14.156 -10.141 1.669 1 90.5 93 ASN A C 1
ATOM 728 O O . ASN A 1 93 ? -13.812 -11.289 1.951 1 90.5 93 ASN A O 1
ATOM 732 N N . GLN A 1 94 ? -14.664 -9.352 2.51 1 87.12 94 GLN A N 1
ATOM 733 C CA . GLN A 1 94 ? -15.086 -9.906 3.793 1 87.12 94 GLN A CA 1
ATOM 734 C C . GLN A 1 94 ? -16.516 -10.422 3.729 1 87.12 94 GLN A C 1
ATOM 736 O O . GLN A 1 94 ? -17.422 -9.703 3.303 1 87.12 94 GLN A O 1
ATOM 741 N N . LEU A 1 95 ? -16.734 -11.656 4.047 1 77.19 95 LEU A N 1
ATOM 742 C CA . LEU A 1 95 ? -18.047 -12.312 4.004 1 77.19 95 LEU A CA 1
ATOM 743 C C . LEU A 1 95 ? -18.953 -11.805 5.125 1 77.19 95 LEU A C 1
ATOM 745 O O . LEU A 1 95 ? -20.125 -11.547 4.906 1 77.19 95 LEU A O 1
ATOM 749 N N . LEU A 1 96 ? -18.344 -11.75 6.367 1 77.38 96 LEU A N 1
ATOM 750 C CA . LEU A 1 96 ? -19.062 -11.195 7.508 1 77.38 96 LEU A CA 1
ATOM 751 C C . LEU A 1 96 ? -18.453 -9.867 7.938 1 77.38 96 LEU A C 1
ATOM 753 O O . LEU A 1 96 ? -17.547 -9.844 8.789 1 77.38 96 LEU A O 1
ATOM 757 N N . PRO A 1 97 ? -18.938 -8.883 7.398 1 71.19 97 PRO A N 1
ATOM 758 C CA . PRO A 1 97 ? -18.281 -7.578 7.543 1 71.19 97 PRO A CA 1
ATOM 759 C C . PRO A 1 97 ? -18.562 -6.926 8.891 1 71.19 97 PRO A C 1
ATOM 761 O O . PRO A 1 97 ? -18.984 -5.77 8.945 1 71.19 97 PRO A O 1
ATOM 764 N N . VAL A 1 98 ? -18.25 -7.613 9.969 1 83.38 98 VAL A N 1
ATOM 765 C CA . VAL A 1 98 ? -18.406 -7.055 11.305 1 83.38 98 VAL A CA 1
ATOM 766 C C . VAL A 1 98 ? -17.266 -6.109 11.617 1 83.38 98 VAL A C 1
ATOM 768 O O . VAL A 1 98 ? -17.469 -5.027 12.172 1 83.38 98 VAL A O 1
ATOM 771 N N . CYS A 1 99 ? -16.125 -6.512 11.133 1 94.06 99 CYS A N 1
ATOM 772 C CA . CYS A 1 99 ? -14.945 -5.703 11.414 1 94.06 99 CYS A CA 1
ATOM 773 C C . CYS A 1 99 ? -14.32 -5.188 10.117 1 94.06 99 CYS A C 1
ATOM 775 O O . CYS A 1 99 ? -14.688 -5.629 9.031 1 94.06 99 CYS A O 1
ATOM 777 N N . TYR A 1 100 ? -13.586 -4.176 10.305 1 96 100 TYR A N 1
ATOM 778 C CA . TYR A 1 100 ? -12.781 -3.674 9.195 1 96 100 TYR A CA 1
ATOM 779 C C . TYR A 1 100 ? -11.414 -4.359 9.156 1 96 100 TYR A C 1
ATOM 781 O O . TYR A 1 100 ? -10.93 -4.844 10.18 1 96 100 TYR A O 1
ATOM 789 N N . GLN A 1 101 ? -10.914 -4.484 7.934 1 96 101 GLN A N 1
ATOM 790 C CA . GLN A 1 101 ? -9.469 -4.582 7.781 1 96 101 GLN A CA 1
ATOM 791 C C . GLN A 1 101 ? -8.82 -3.205 7.816 1 96 101 GLN A C 1
ATOM 793 O O . GLN A 1 101 ? -9.328 -2.254 7.223 1 96 101 GLN A O 1
ATOM 798 N N . LYS A 1 102 ? -7.703 -3.119 8.508 1 96.38 102 LYS A N 1
ATOM 799 C CA . LYS A 1 102 ? -7.094 -1.808 8.703 1 96.38 102 LYS A CA 1
ATOM 800 C C . LYS A 1 102 ? -5.586 -1.858 8.469 1 96.38 102 LYS A C 1
ATOM 802 O O . LYS A 1 102 ? -4.918 -2.795 8.906 1 96.38 102 LYS A O 1
ATOM 807 N N . PHE A 1 103 ? -5.055 -0.882 7.828 1 96.75 103 PHE A N 1
ATOM 808 C CA . PHE A 1 103 ? -3.621 -0.62 7.754 1 96.75 103 PHE A CA 1
ATOM 809 C C . PHE A 1 103 ? -3.35 0.874 7.621 1 96.75 103 PHE A C 1
ATOM 811 O O . PHE A 1 103 ? -4.277 1.666 7.445 1 96.75 103 PHE A O 1
ATOM 818 N N . SER A 1 104 ? -2.074 1.229 7.762 1 96.75 104 SER A N 1
ATOM 819 C CA . SER A 1 104 ? -1.72 2.645 7.758 1 96.75 104 SER A CA 1
ATOM 820 C C . SER A 1 104 ? -0.584 2.926 6.781 1 96.75 104 SER A C 1
ATOM 822 O O . SER A 1 104 ? 0.307 2.094 6.598 1 96.75 104 SER A O 1
ATOM 824 N N . ILE A 1 105 ? -0.662 4.055 6.238 1 97.25 105 ILE A N 1
ATOM 825 C CA . ILE A 1 105 ? 0.41 4.539 5.371 1 97.25 105 ILE A CA 1
ATOM 826 C C . ILE A 1 105 ? 0.926 5.879 5.891 1 97.25 105 ILE A C 1
ATOM 828 O O . ILE A 1 105 ? 0.143 6.797 6.141 1 97.25 105 ILE A O 1
ATOM 832 N N . GLY A 1 106 ? 2.236 5.969 6.078 1 96.75 106 GLY A N 1
ATOM 833 C CA . GLY A 1 106 ? 2.824 7.258 6.418 1 96.75 106 GLY A CA 1
ATOM 834 C C . GLY A 1 106 ? 2.877 8.219 5.242 1 96.75 106 GLY A C 1
ATOM 835 O O . GLY A 1 106 ? 3.221 7.824 4.129 1 96.75 106 GLY A O 1
ATOM 836 N N . ILE A 1 107 ? 2.484 9.398 5.496 1 97 107 ILE A N 1
ATOM 837 C CA . ILE A 1 107 ? 2.521 10.422 4.453 1 97 107 ILE A CA 1
ATOM 838 C C . ILE A 1 107 ? 3.768 11.281 4.621 1 97 107 ILE A C 1
ATOM 840 O O . ILE A 1 107 ? 4.098 11.695 5.734 1 97 107 ILE A O 1
ATOM 844 N N . PRO A 1 108 ? 4.445 11.578 3.52 1 95.5 108 PRO A N 1
ATOM 845 C CA . PRO A 1 108 ? 5.676 12.367 3.631 1 95.5 108 PRO A CA 1
ATOM 846 C C . PRO A 1 108 ? 5.434 13.758 4.219 1 95.5 108 PRO A C 1
ATOM 848 O O . PRO A 1 108 ? 4.434 14.406 3.893 1 95.5 108 PRO A O 1
ATOM 851 N N . LYS A 1 109 ? 6.375 14.219 4.969 1 94.75 109 LYS A N 1
ATOM 852 C CA . LYS A 1 109 ? 6.266 15.492 5.664 1 94.75 109 LYS A CA 1
ATOM 853 C C . LYS A 1 109 ? 6.309 16.656 4.676 1 94.75 109 LYS A C 1
ATOM 855 O O . LYS A 1 109 ? 5.883 17.766 5 1 94.75 109 LYS A O 1
ATOM 860 N N . ASP A 1 110 ? 6.812 16.375 3.496 1 94.56 110 ASP A N 1
ATOM 861 C CA . ASP A 1 110 ? 6.93 17.406 2.475 1 94.56 110 ASP A CA 1
ATOM 862 C C . ASP A 1 110 ? 5.559 17.922 2.057 1 94.56 110 ASP A C 1
ATOM 864 O O . ASP A 1 110 ? 5.453 18.969 1.415 1 94.56 110 ASP A O 1
ATOM 868 N N . TYR A 1 111 ? 4.543 17.312 2.414 1 96.31 111 TYR A N 1
ATOM 869 C CA . TYR A 1 111 ? 3.201 17.719 2.002 1 96.31 111 TYR A CA 1
ATOM 870 C C . TYR A 1 111 ? 2.504 18.5 3.105 1 96.31 111 TYR A C 1
ATOM 872 O O . TYR A 1 111 ? 1.34 18.891 2.963 1 96.31 111 TYR A O 1
ATOM 880 N N . ILE A 1 112 ? 3.156 18.766 4.172 1 97 112 ILE A N 1
ATOM 881 C CA . ILE A 1 112 ? 2.613 19.562 5.262 1 97 112 ILE A CA 1
ATOM 882 C C . ILE A 1 112 ? 2.693 21.047 4.906 1 97 112 ILE A C 1
ATOM 884 O O . ILE A 1 112 ? 3.727 21.516 4.426 1 97 112 ILE A O 1
ATOM 888 N N . THR A 1 113 ? 1.615 21.734 5.066 1 97.19 113 THR A N 1
ATOM 889 C CA . THR A 1 113 ? 1.594 23.188 4.988 1 97.19 113 THR A CA 1
ATOM 890 C C . THR A 1 113 ? 1.684 23.797 6.379 1 97.19 113 THR A C 1
ATOM 892 O O . THR A 1 113 ? 0.837 23.547 7.238 1 97.19 113 THR A O 1
ATOM 895 N N . TYR A 1 114 ? 2.664 24.594 6.547 1 94.88 114 TYR A N 1
ATOM 896 C CA . TYR A 1 114 ? 2.906 25.219 7.84 1 94.88 114 TYR A CA 1
ATOM 897 C C . TYR A 1 114 ? 2.256 26.594 7.906 1 94.88 114 TYR A C 1
ATOM 899 O O . TYR A 1 114 ? 2.318 27.375 6.945 1 94.88 114 TYR A O 1
ATOM 907 N N . GLY A 1 115 ? 1.595 26.891 9.039 1 93.88 115 GLY A N 1
ATOM 908 C CA . GLY A 1 115 ? 1.106 28.234 9.312 1 93.88 115 GLY A CA 1
ATOM 909 C C . GLY A 1 115 ? -0.235 28.531 8.672 1 93.88 115 GLY A C 1
ATOM 910 O O . GLY A 1 115 ? -0.7 29.672 8.68 1 93.88 115 GLY A O 1
ATOM 911 N N . SER A 1 116 ? -0.779 27.578 7.996 1 94.62 116 SER A N 1
ATOM 912 C CA . SER A 1 116 ? -2.068 27.75 7.336 1 94.62 116 SER A CA 1
ATOM 913 C C . SER A 1 116 ? -2.961 26.531 7.527 1 94.62 116 SER A C 1
ATOM 915 O O . SER A 1 116 ? -2.486 25.391 7.465 1 94.62 116 SER A O 1
ATOM 917 N N . ALA A 1 117 ? -4.242 26.75 7.754 1 94.19 117 ALA A N 1
ATOM 918 C CA . ALA A 1 117 ? -5.211 25.672 7.887 1 94.19 117 ALA A CA 1
ATOM 919 C C . ALA A 1 117 ? -5.602 25.109 6.52 1 94.19 117 ALA A C 1
ATOM 921 O O . ALA A 1 117 ? -6.25 24.062 6.434 1 94.19 117 ALA A O 1
ATOM 922 N N . VAL A 1 118 ? -5.223 25.828 5.492 1 95.94 118 VAL A N 1
ATOM 923 C CA . VAL A 1 118 ? -5.512 25.391 4.129 1 95.94 118 VAL A CA 1
ATOM 924 C C . VAL A 1 118 ? -4.262 24.766 3.51 1 95.94 118 VAL A C 1
ATOM 926 O O . VAL A 1 118 ? -3.264 25.469 3.281 1 95.94 118 VAL A O 1
ATOM 929 N N . PRO A 1 119 ? -4.316 23.484 3.217 1 97.75 119 PRO A N 1
ATOM 930 C CA . PRO A 1 119 ? -3.143 22.844 2.611 1 97.75 119 PRO A CA 1
ATOM 931 C C . PRO A 1 119 ? -2.787 23.438 1.253 1 97.75 119 PRO A C 1
ATOM 933 O O . PRO A 1 119 ? -3.678 23.766 0.463 1 97.75 119 PRO A O 1
ATOM 936 N N . SER A 1 120 ? -1.517 23.594 1.012 1 96.94 120 SER A N 1
ATOM 937 C CA . SER A 1 120 ? -1.048 24.156 -0.25 1 96.94 120 SER A CA 1
ATOM 938 C C . SER A 1 120 ? -0.806 23.062 -1.287 1 96.94 120 SER A C 1
ATOM 940 O O . SER A 1 120 ? -0.691 23.344 -2.48 1 96.94 120 SER A O 1
ATOM 942 N N . LYS A 1 121 ? -0.592 21.828 -0.872 1 95.5 121 LYS A N 1
ATOM 943 C CA . LYS A 1 121 ? -0.36 20.688 -1.75 1 95.5 121 LYS A CA 1
ATOM 944 C C . LYS A 1 121 ? -1.19 19.484 -1.313 1 95.5 121 LYS A C 1
ATOM 946 O O . LYS A 1 121 ? -1.551 19.359 -0.141 1 95.5 121 LYS A O 1
ATOM 951 N N . THR A 1 122 ? -1.526 18.703 -2.266 1 97.69 122 THR A N 1
ATOM 952 C CA . THR A 1 122 ? -2.279 17.484 -2.002 1 97.69 122 THR A CA 1
ATOM 953 C C . THR A 1 122 ? -1.431 16.25 -2.305 1 97.69 122 THR A C 1
ATOM 955 O O . THR A 1 122 ? -0.827 16.156 -3.375 1 97.69 122 THR A O 1
ATOM 958 N N . TYR A 1 123 ? -1.224 15.391 -1.319 1 97.94 123 TYR A N 1
ATOM 959 C CA . TYR A 1 123 ? -0.57 14.109 -1.554 1 97.94 123 TYR A CA 1
ATOM 960 C C . TYR A 1 123 ? -1.496 13.148 -2.297 1 97.94 123 TYR A C 1
ATOM 962 O O . TYR A 1 123 ? -2.623 12.898 -1.858 1 97.94 123 TYR A O 1
ATOM 970 N N . ASN A 1 124 ? -1.004 12.609 -3.396 1 98.31 124 ASN A N 1
ATOM 971 C CA . ASN A 1 124 ? -1.736 11.602 -4.152 1 98.31 124 ASN A CA 1
ATOM 972 C C . ASN A 1 124 ? -1.301 10.188 -3.77 1 98.31 124 ASN A C 1
ATOM 974 O O . ASN A 1 124 ? -0.197 9.758 -4.113 1 98.31 124 ASN A O 1
ATOM 978 N N . LEU A 1 125 ? -2.221 9.523 -3.133 1 97.81 125 LEU A N 1
ATOM 979 C CA . LEU A 1 125 ? -1.975 8.172 -2.648 1 97.81 125 LEU A CA 1
ATOM 980 C C . LEU A 1 125 ? -1.833 7.195 -3.812 1 97.81 125 LEU A C 1
ATOM 982 O O . LEU A 1 125 ? -1.167 6.164 -3.686 1 97.81 125 LEU A O 1
ATOM 986 N N . GLY A 1 126 ? -2.391 7.535 -4.91 1 98 126 GLY A N 1
ATOM 987 C CA . GLY A 1 126 ? -2.533 6.605 -6.02 1 98 126 GLY A CA 1
ATOM 988 C C . GLY A 1 126 ? -3.83 5.82 -5.977 1 98 126 GLY A C 1
ATOM 989 O O . GLY A 1 126 ? -4.871 6.355 -5.586 1 98 126 GLY A O 1
ATOM 990 N N . THR A 1 127 ? -3.828 4.66 -6.551 1 98.5 127 THR A N 1
ATOM 991 C CA . THR A 1 127 ? -4.941 3.721 -6.527 1 98.5 127 THR A CA 1
ATOM 992 C C . THR A 1 127 ? -4.543 2.422 -5.832 1 98.5 127 THR A C 1
ATOM 994 O O . THR A 1 127 ? -3.691 1.683 -6.332 1 98.5 127 THR A O 1
ATOM 997 N N . LEU A 1 128 ? -5.109 2.148 -4.762 1 98.19 128 LEU A N 1
ATOM 998 C CA . LEU A 1 128 ? -4.793 0.926 -4.031 1 98.19 128 LEU A CA 1
ATOM 999 C C . LEU A 1 128 ? -5.84 -0.151 -4.297 1 98.19 128 LEU A C 1
ATOM 1001 O O . LEU A 1 128 ? -7.039 0.096 -4.16 1 98.19 128 LEU A O 1
ATOM 1005 N N . ASN A 1 129 ? -5.383 -1.298 -4.719 1 98.31 129 ASN A N 1
ATOM 1006 C CA . ASN A 1 129 ? -6.25 -2.471 -4.758 1 98.31 129 ASN A CA 1
ATOM 1007 C C . ASN A 1 129 ? -6.309 -3.164 -3.398 1 98.31 129 ASN A C 1
ATOM 1009 O O . ASN A 1 129 ? -5.352 -3.824 -2.99 1 98.31 129 ASN A O 1
ATOM 1013 N N . LEU A 1 130 ? -7.469 -3.111 -2.768 1 98.06 130 LEU A N 1
ATOM 1014 C CA . LEU A 1 130 ? -7.602 -3.49 -1.365 1 98.06 130 LEU A CA 1
ATOM 1015 C C . LEU A 1 130 ? -7.828 -4.992 -1.228 1 98.06 130 LEU A C 1
ATOM 1017 O O . LEU A 1 130 ? -7.934 -5.508 -0.112 1 98.06 130 LEU A O 1
ATOM 1021 N N . ASP A 1 131 ? -7.832 -5.633 -2.371 1 95.81 131 ASP A N 1
ATOM 1022 C CA . ASP A 1 131 ? -7.891 -7.094 -2.328 1 95.81 131 ASP A CA 1
ATOM 1023 C C . ASP A 1 131 ? -6.555 -7.68 -1.876 1 95.81 131 ASP A C 1
ATOM 1025 O O . ASP A 1 131 ? -6.488 -8.844 -1.462 1 95.81 131 ASP A O 1
ATOM 1029 N N . GLY A 1 132 ? -5.523 -6.914 -2.113 1 95 132 GLY A N 1
ATOM 1030 C CA . GLY A 1 132 ? -4.219 -7.348 -1.64 1 95 132 GLY A CA 1
ATOM 1031 C C . GLY A 1 132 ? -4.07 -7.258 -0.133 1 95 132 GLY A C 1
ATOM 1032 O O . GLY A 1 132 ? -4.836 -6.559 0.532 1 95 132 GLY A O 1
ATOM 1033 N N . LYS A 1 133 ? -3.109 -7.984 0.328 1 93.69 133 LYS A N 1
ATOM 1034 C CA . LYS A 1 133 ? -2.799 -7.93 1.753 1 93.69 133 LYS A CA 1
ATOM 1035 C C . LYS A 1 133 ? -1.587 -7.039 2.018 1 93.69 133 LYS A C 1
ATOM 1037 O O . LYS A 1 133 ? -0.447 -7.457 1.804 1 93.69 133 LYS A O 1
ATOM 1042 N N . PHE A 1 134 ? -1.854 -5.895 2.533 1 93.44 134 PHE A N 1
ATOM 1043 C CA . PHE A 1 134 ? -0.784 -4.949 2.838 1 93.44 134 PHE A CA 1
ATOM 1044 C C . PHE A 1 134 ? -0.12 -5.297 4.164 1 93.44 134 PHE A C 1
ATOM 1046 O O . PHE A 1 134 ? -0.771 -5.809 5.074 1 93.44 134 PHE A O 1
ATOM 1053 N N . PRO A 1 135 ? 1.137 -5.02 4.164 1 89.75 135 PRO A N 1
ATOM 1054 C CA . PRO A 1 135 ? 1.79 -5.277 5.449 1 89.75 135 PRO A CA 1
ATOM 1055 C C . PRO A 1 135 ? 1.178 -4.473 6.594 1 89.75 135 PRO A C 1
ATOM 1057 O O . PRO A 1 135 ? 0.786 -3.318 6.402 1 89.75 135 PRO A O 1
ATOM 1060 N N . GLY A 1 136 ? 1.131 -5.141 7.836 1 89.62 136 GLY A N 1
ATOM 1061 C CA . GLY A 1 136 ? 0.587 -4.469 9 1 89.62 136 GLY A CA 1
ATOM 1062 C C . GLY A 1 136 ? -0.93 -4.465 9.039 1 89.62 136 GLY A C 1
ATOM 1063 O O . GLY A 1 136 ? -1.533 -3.992 10.008 1 89.62 136 GLY A O 1
ATOM 1064 N N . GLN A 1 137 ? -1.497 -4.996 8.023 1 92.62 137 GLN A N 1
ATOM 1065 C CA . GLN A 1 137 ? -2.955 -5.055 7.984 1 92.62 137 GLN A CA 1
ATOM 1066 C C . GLN A 1 137 ? -3.5 -5.957 9.086 1 92.62 137 GLN A C 1
ATOM 1068 O O . GLN A 1 137 ? -2.994 -7.062 9.289 1 92.62 137 GLN A O 1
ATOM 1073 N N . GLY A 1 138 ? -4.52 -5.449 9.781 1 92 138 GLY A N 1
ATOM 1074 C CA . GLY A 1 138 ? -5.18 -6.211 10.828 1 92 138 GLY A CA 1
ATOM 1075 C C . GLY A 1 138 ? -6.66 -5.902 10.945 1 92 138 GLY A C 1
ATOM 1076 O O . GLY A 1 138 ? -7.156 -4.961 10.32 1 92 138 GLY A O 1
ATOM 1077 N N . ARG A 1 139 ? -7.238 -6.734 11.773 1 92.81 139 ARG A N 1
ATOM 1078 C CA . ARG A 1 139 ? -8.672 -6.574 11.992 1 92.81 139 ARG A CA 1
ATOM 1079 C C . ARG A 1 139 ? -8.945 -5.465 13.008 1 92.81 139 ARG A C 1
ATOM 1081 O O . ARG A 1 139 ? -8.234 -5.344 14.008 1 92.81 139 ARG A O 1
ATOM 1088 N N . ASP A 1 140 ? -9.891 -4.609 12.68 1 93.56 140 ASP A N 1
ATOM 1089 C CA . ASP A 1 140 ? -10.336 -3.543 13.578 1 93.56 140 ASP A CA 1
ATOM 1090 C C . ASP A 1 140 ? -11.852 -3.564 13.742 1 93.56 140 ASP A C 1
ATOM 1092 O O . ASP A 1 140 ? -12.594 -3.189 12.828 1 93.56 140 ASP A O 1
ATOM 1096 N N . CYS A 1 141 ? -12.305 -3.961 14.961 1 92.94 141 CYS A N 1
ATOM 1097 C CA . CYS A 1 141 ? -13.734 -4.105 15.188 1 92.94 141 CYS A CA 1
ATOM 1098 C C . CYS A 1 141 ? -14.289 -2.926 15.984 1 92.94 141 CYS A C 1
ATOM 1100 O O . CYS A 1 141 ? -15.445 -2.939 16.406 1 92.94 141 CYS A O 1
ATOM 1102 N N . LEU A 1 142 ? -13.562 -1.917 16.172 1 85.62 142 LEU A N 1
ATOM 1103 C CA . LEU A 1 142 ? -13.969 -0.757 16.953 1 85.62 142 LEU A CA 1
ATOM 1104 C C . LEU A 1 142 ? -14.469 0.366 16.062 1 85.62 142 LEU A C 1
ATOM 1106 O O . LEU A 1 142 ? -15.25 1.216 16.484 1 85.62 142 LEU A O 1
ATOM 1110 N N . ASN A 1 143 ? -14.031 0.286 14.93 1 83.81 143 ASN A N 1
ATOM 1111 C CA . ASN A 1 143 ? -14.383 1.362 14.008 1 83.81 143 ASN A CA 1
ATOM 1112 C C . ASN A 1 143 ? -15.477 0.936 13.039 1 83.81 143 ASN A C 1
ATOM 1114 O O . ASN A 1 143 ? -15.469 -0.191 12.539 1 83.81 143 ASN A O 1
ATOM 1118 N N . MET B 1 1 ? 8.266 -73.25 -5.594 1 55.47 1 MET B N 1
ATOM 1119 C CA . MET B 1 1 ? 9.227 -72.188 -5.262 1 55.47 1 MET B CA 1
ATOM 1120 C C . MET B 1 1 ? 9.258 -71.125 -6.34 1 55.47 1 MET B C 1
ATOM 1122 O O . MET B 1 1 ? 9.453 -69.938 -6.039 1 55.47 1 MET B O 1
ATOM 1126 N N . PHE B 1 2 ? 9.062 -71.438 -7.625 1 64.25 2 PHE B N 1
ATOM 1127 C CA . PHE B 1 2 ? 9.133 -70.5 -8.719 1 64.25 2 PHE B CA 1
ATOM 1128 C C . PHE B 1 2 ? 7.895 -69.625 -8.734 1 64.25 2 PHE B C 1
ATOM 1130 O O . PHE B 1 2 ? 7.996 -68.375 -8.984 1 64.25 2 PHE B O 1
ATOM 1137 N N . ALA B 1 3 ? 6.723 -70.125 -8.422 1 73.12 3 ALA B N 1
ATOM 1138 C CA . ALA B 1 3 ? 5.477 -69.375 -8.414 1 73.12 3 ALA B CA 1
ATOM 1139 C C . ALA B 1 3 ? 5.461 -68.375 -7.281 1 73.12 3 ALA B C 1
ATOM 1141 O O . ALA B 1 3 ? 4.957 -67.25 -7.445 1 73.12 3 ALA B O 1
ATOM 1142 N N . LEU B 1 4 ? 6.109 -68.688 -6.176 1 66.75 4 LEU B N 1
ATOM 1143 C CA . LEU B 1 4 ? 6.184 -67.812 -5.047 1 66.75 4 LEU B CA 1
ATOM 1144 C C . LEU B 1 4 ? 7.156 -66.625 -5.34 1 66.75 4 LEU B C 1
ATOM 1146 O O . LEU B 1 4 ? 6.891 -65.5 -4.988 1 66.75 4 LEU B O 1
ATOM 1150 N N . TYR B 1 5 ? 8.266 -67 -6.047 1 63.78 5 TYR B N 1
ATOM 1151 C CA . TYR B 1 5 ? 9.219 -65.938 -6.398 1 63.78 5 TYR B CA 1
ATOM 1152 C C . TYR B 1 5 ? 8.633 -65 -7.43 1 63.78 5 TYR B C 1
ATOM 1154 O O . TYR B 1 5 ? 8.891 -63.812 -7.391 1 63.78 5 TYR B O 1
ATOM 1162 N N . LEU B 1 6 ? 7.73 -65.562 -8.344 1 61.12 6 LEU B N 1
ATOM 1163 C CA . LEU B 1 6 ? 7.094 -64.688 -9.328 1 61.12 6 LEU B CA 1
ATOM 1164 C C . LEU B 1 6 ? 6.078 -63.781 -8.672 1 61.12 6 LEU B C 1
ATOM 1166 O O . LEU B 1 6 ? 5.938 -62.625 -9.078 1 61.12 6 LEU B O 1
ATOM 1170 N N . MET B 1 7 ? 5.426 -64.312 -7.598 1 62.47 7 MET B N 1
ATOM 1171 C CA . MET B 1 7 ? 4.461 -63.469 -6.895 1 62.47 7 MET B CA 1
ATOM 1172 C C . MET B 1 7 ? 5.176 -62.406 -6.074 1 62.47 7 MET B C 1
ATOM 1174 O O . MET B 1 7 ? 4.648 -61.312 -5.891 1 62.47 7 MET B O 1
ATOM 1178 N N . LEU B 1 8 ? 6.332 -62.812 -5.508 1 60.31 8 LEU B N 1
ATOM 1179 C CA . LEU B 1 8 ? 7.074 -61.844 -4.727 1 60.31 8 LEU B CA 1
ATOM 1180 C C . LEU B 1 8 ? 7.703 -60.781 -5.633 1 60.31 8 LEU B C 1
ATOM 1182 O O . LEU B 1 8 ? 7.781 -59.594 -5.27 1 60.31 8 LEU B O 1
ATOM 1186 N N . MET B 1 9 ? 8.188 -61.25 -6.816 1 56.28 9 MET B N 1
ATOM 1187 C CA . MET B 1 9 ? 8.789 -60.25 -7.719 1 56.28 9 MET B CA 1
ATOM 1188 C C . MET B 1 9 ? 7.727 -59.312 -8.258 1 56.28 9 MET B C 1
ATOM 1190 O O . MET B 1 9 ? 8.047 -58.188 -8.695 1 56.28 9 MET B O 1
ATOM 1194 N N . MET B 1 10 ? 6.492 -59.844 -8.453 1 55 10 MET B N 1
ATOM 1195 C CA . MET B 1 10 ? 5.5 -58.906 -8.984 1 55 10 MET B CA 1
ATOM 1196 C C . MET B 1 10 ? 5.117 -57.875 -7.938 1 55 10 MET B C 1
ATOM 1198 O O . MET B 1 10 ? 4.512 -56.844 -8.266 1 55 10 MET B O 1
ATOM 1202 N N . ALA B 1 11 ? 5.164 -58.312 -6.668 1 54.19 11 ALA B N 1
ATOM 1203 C CA . ALA B 1 11 ? 4.793 -57.312 -5.656 1 54.19 11 ALA B CA 1
ATOM 1204 C C . ALA B 1 11 ? 5.824 -56.219 -5.574 1 54.19 11 ALA B C 1
ATOM 1206 O O . ALA B 1 11 ? 5.539 -55.125 -5.031 1 54.19 11 ALA B O 1
ATOM 1207 N N . MET B 1 12 ? 7.043 -56.594 -5.824 1 49.84 12 MET B N 1
ATOM 1208 C CA . MET B 1 12 ? 7.98 -55.469 -5.707 1 49.84 12 MET B CA 1
ATOM 1209 C C . MET B 1 12 ? 7.762 -54.438 -6.82 1 49.84 12 MET B C 1
ATOM 1211 O O . MET B 1 12 ? 8.492 -53.469 -6.914 1 49.84 12 MET B O 1
ATOM 1215 N N . ALA B 1 13 ? 7.293 -54.938 -7.969 1 46.09 13 ALA B N 1
ATOM 1216 C CA . ALA B 1 13 ? 7.359 -54 -9.094 1 46.09 13 ALA B CA 1
ATOM 1217 C C . ALA B 1 13 ? 6.738 -52.656 -8.734 1 46.09 13 ALA B C 1
ATOM 1219 O O . ALA B 1 13 ? 7.32 -51.625 -9 1 46.09 13 ALA B O 1
ATOM 1220 N N . THR B 1 14 ? 5.41 -52.594 -8.844 1 43.12 14 THR B N 1
ATOM 1221 C CA . THR B 1 14 ? 4.809 -51.344 -9.281 1 43.12 14 THR B CA 1
ATOM 1222 C C . THR B 1 14 ? 4.824 -50.312 -8.148 1 43.12 14 THR B C 1
ATOM 1224 O O . THR B 1 14 ? 3.842 -50.188 -7.418 1 43.12 14 THR B O 1
ATOM 1227 N N . ILE B 1 15 ? 5.609 -50.531 -7.09 1 44.09 15 ILE B N 1
ATOM 1228 C CA . ILE B 1 15 ? 5.621 -49.219 -6.449 1 44.09 15 ILE B CA 1
ATOM 1229 C C . ILE B 1 15 ? 5.891 -48.156 -7.496 1 44.09 15 ILE B C 1
ATOM 1231 O O . ILE B 1 15 ? 7.027 -48 -7.953 1 44.09 15 ILE B O 1
ATOM 1235 N N . ALA B 1 16 ? 5.25 -48.125 -8.641 1 41.34 16 ALA B N 1
ATOM 1236 C CA . ALA B 1 16 ? 5.246 -46.906 -9.406 1 41.34 16 ALA B CA 1
ATOM 1237 C C . ALA B 1 16 ? 5.41 -45.688 -8.492 1 41.34 16 ALA B C 1
ATOM 1239 O O . ALA B 1 16 ? 4.609 -45.469 -7.582 1 41.34 16 ALA B O 1
ATOM 1240 N N . SER B 1 17 ? 6.59 -45.469 -7.977 1 44.62 17 SER B N 1
ATOM 1241 C CA . SER B 1 17 ? 6.906 -44.094 -7.531 1 44.62 17 SER B CA 1
ATOM 1242 C C . SER B 1 17 ? 6.078 -43.062 -8.281 1 44.62 17 SER B C 1
ATOM 1244 O O . SER B 1 17 ? 6.328 -42.781 -9.453 1 44.62 17 SER B O 1
ATOM 1246 N N . ALA B 1 18 ? 4.828 -43.125 -8.336 1 44.59 18 ALA B N 1
ATOM 1247 C CA . ALA B 1 18 ? 4.105 -41.938 -8.727 1 44.59 18 ALA B CA 1
ATOM 1248 C C . ALA B 1 18 ? 4.902 -40.656 -8.383 1 44.59 18 ALA B C 1
ATOM 1250 O O . ALA B 1 18 ? 4.949 -40.25 -7.223 1 44.59 18 ALA B O 1
ATOM 1251 N N . ILE B 1 19 ? 6.188 -40.562 -8.695 1 48.94 19 ILE B N 1
ATOM 1252 C CA . ILE B 1 19 ? 6.777 -39.25 -8.695 1 48.94 19 ILE B CA 1
ATOM 1253 C C . ILE B 1 19 ? 5.711 -38.219 -9.031 1 48.94 19 ILE B C 1
ATOM 1255 O O . ILE B 1 19 ? 5.246 -38.125 -10.172 1 48.94 19 ILE B O 1
ATOM 1259 N N . GLY B 1 20 ? 4.715 -38.156 -8.312 1 52.06 20 GLY B N 1
ATOM 1260 C CA . GLY B 1 20 ? 3.564 -37.25 -8.445 1 52.06 20 GLY B CA 1
ATOM 1261 C C . GLY B 1 20 ? 3.912 -35.906 -9.039 1 52.06 20 GLY B C 1
ATOM 1262 O O . GLY B 1 20 ? 4.812 -35.219 -8.555 1 52.06 20 GLY B O 1
ATOM 1263 N N . VAL B 1 21 ? 3.867 -35.719 -10.367 1 67.06 21 VAL B N 1
ATOM 1264 C CA . VAL B 1 21 ? 4.004 -34.438 -11.07 1 67.06 21 VAL B CA 1
ATOM 1265 C C . VAL B 1 21 ? 3.402 -33.312 -10.227 1 67.06 21 VAL B C 1
ATOM 1267 O O . VAL B 1 21 ? 2.26 -33.406 -9.773 1 67.06 21 VAL B O 1
ATOM 1270 N N . ARG B 1 22 ? 4.25 -32.438 -9.492 1 80.12 22 ARG B N 1
ATOM 1271 C CA . ARG B 1 22 ? 3.748 -31.266 -8.789 1 80.12 22 ARG B CA 1
ATOM 1272 C C . ARG B 1 22 ? 2.988 -30.328 -9.734 1 80.12 22 ARG B C 1
ATOM 1274 O O . ARG B 1 22 ? 3.545 -29.859 -10.727 1 80.12 22 ARG B O 1
ATOM 1281 N N . PRO B 1 23 ? 1.752 -30.219 -9.492 1 90.5 23 PRO B N 1
ATOM 1282 C CA . PRO B 1 23 ? 0.966 -29.359 -10.375 1 90.5 23 PRO B CA 1
ATOM 1283 C C . PRO B 1 23 ? 1.554 -27.953 -10.508 1 90.5 23 PRO B C 1
ATOM 1285 O O . PRO B 1 23 ? 2.131 -27.438 -9.547 1 90.5 23 PRO B O 1
ATOM 1288 N N . VAL B 1 24 ? 1.499 -27.438 -11.727 1 94.81 24 VAL B N 1
ATOM 1289 C CA . VAL B 1 24 ? 1.963 -26.094 -12.016 1 94.81 24 VAL B CA 1
ATOM 1290 C C . VAL B 1 24 ? 0.911 -25.078 -11.562 1 94.81 24 VAL B C 1
ATOM 1292 O O . VAL B 1 24 ? -0.288 -25.297 -11.766 1 94.81 24 VAL B O 1
ATOM 1295 N N . GLN B 1 25 ? 1.311 -24.047 -10.898 1 96.56 25 GLN B N 1
ATOM 1296 C CA . GLN B 1 25 ? 0.489 -22.906 -10.5 1 96.56 25 GLN B CA 1
ATOM 1297 C C . GLN B 1 25 ? 1.09 -21.594 -10.984 1 96.56 25 GLN B C 1
ATOM 1299 O O . GLN B 1 25 ? 2.264 -21.312 -10.742 1 96.56 25 GLN B O 1
ATOM 1304 N N . SER B 1 26 ? 0.326 -20.859 -11.758 1 97.62 26 SER B N 1
ATOM 1305 C CA . SER B 1 26 ? 0.849 -19.641 -12.352 1 97.62 26 SER B CA 1
ATOM 1306 C C . SER B 1 26 ? 0.039 -18.422 -11.914 1 97.62 26 SER B C 1
ATOM 1308 O O . SER B 1 26 ? -1.069 -18.562 -11.391 1 97.62 26 SER B O 1
ATOM 1310 N N . MET B 1 27 ? 0.67 -17.234 -12.062 1 97.5 27 MET B N 1
ATOM 1311 C CA . MET B 1 27 ? 0.03 -15.969 -11.711 1 97.5 27 MET B CA 1
ATOM 1312 C C . MET B 1 27 ? 0.632 -14.812 -12.508 1 97.5 27 MET B C 1
ATOM 1314 O O . MET B 1 27 ? 1.813 -14.844 -12.859 1 97.5 27 MET B O 1
ATOM 1318 N N . ALA B 1 28 ? -0.194 -13.805 -12.781 1 98.56 28 ALA B N 1
ATOM 1319 C CA . ALA B 1 28 ? 0.239 -12.562 -13.406 1 98.56 28 ALA B CA 1
ATOM 1320 C C . ALA B 1 28 ? -0.153 -11.352 -12.555 1 98.56 28 ALA B C 1
ATOM 1322 O O . ALA B 1 28 ? -1.231 -11.336 -11.961 1 98.56 28 ALA B O 1
ATOM 1323 N N . VAL B 1 29 ? 0.72 -10.438 -12.461 1 98.56 29 VAL B N 1
ATOM 1324 C CA . VAL B 1 29 ? 0.492 -9.203 -11.711 1 98.56 29 VAL B CA 1
ATOM 1325 C C . VAL B 1 29 ? 0.906 -8 -12.562 1 98.56 29 VAL B C 1
ATOM 1327 O O . VAL B 1 29 ? 1.923 -8.047 -13.258 1 98.56 29 VAL B O 1
ATOM 1330 N N . GLU B 1 30 ? 0.171 -6.953 -12.5 1 98.75 30 GLU B N 1
ATOM 1331 C CA . GLU B 1 30 ? 0.542 -5.688 -13.125 1 98.75 30 GLU B CA 1
ATOM 1332 C C . GLU B 1 30 ? 0.237 -4.508 -12.211 1 98.75 30 GLU B C 1
ATOM 1334 O O . GLU B 1 30 ? -0.461 -4.66 -11.203 1 98.75 30 GLU B O 1
ATOM 1339 N N . GLY B 1 31 ? 0.736 -3.393 -12.516 1 98.62 31 GLY B N 1
ATOM 1340 C CA . GLY B 1 31 ? 0.485 -2.172 -11.773 1 98.62 31 GLY B CA 1
ATOM 1341 C C . GLY B 1 31 ? 1.377 -1.02 -12.195 1 98.62 31 GLY B C 1
ATOM 1342 O O . GLY B 1 31 ? 2.068 -1.103 -13.211 1 98.62 31 GLY B O 1
ATOM 1343 N N . ASN B 1 32 ? 1.255 0.085 -11.453 1 98.81 32 ASN B N 1
ATOM 1344 C CA . ASN B 1 32 ? 2.029 1.297 -11.695 1 98.81 32 ASN B CA 1
ATOM 1345 C C . ASN B 1 32 ? 2.656 1.831 -10.414 1 98.81 32 ASN B C 1
ATOM 1347 O O . ASN B 1 32 ? 2.086 1.686 -9.328 1 98.81 32 ASN B O 1
ATOM 1351 N N . PHE B 1 33 ? 3.764 2.43 -10.625 1 98.88 33 PHE B N 1
ATOM 1352 C CA . PHE B 1 33 ? 4.43 3.1 -9.516 1 98.88 33 PHE B CA 1
ATOM 1353 C C . PHE B 1 33 ? 4.625 4.582 -9.812 1 98.88 33 PHE B C 1
ATOM 1355 O O . PHE B 1 33 ? 4.949 4.953 -10.938 1 98.88 33 PHE B O 1
ATOM 1362 N N . ILE B 1 34 ? 4.406 5.375 -8.852 1 98.44 34 ILE B N 1
ATOM 1363 C CA . ILE B 1 34 ? 4.738 6.793 -8.945 1 98.44 34 ILE B CA 1
ATOM 1364 C C . ILE B 1 34 ? 5.578 7.203 -7.738 1 98.44 34 ILE B C 1
ATOM 1366 O O . ILE B 1 34 ? 5.547 6.547 -6.699 1 98.44 34 ILE B O 1
ATOM 1370 N N . CYS B 1 35 ? 6.344 8.172 -7.82 1 97.12 35 CYS B N 1
ATOM 1371 C CA . CYS B 1 35 ? 7.125 8.852 -6.793 1 97.12 35 CYS B CA 1
ATOM 1372 C C . CYS B 1 35 ? 6.984 10.359 -6.902 1 97.12 35 CYS B C 1
ATOM 1374 O O . CYS B 1 35 ? 7.328 10.953 -7.93 1 97.12 35 CYS B O 1
ATOM 1376 N N . ASN B 1 36 ? 6.445 11 -5.828 1 91.75 36 ASN B N 1
ATOM 1377 C CA . ASN B 1 36 ? 6.215 12.438 -5.828 1 91.75 36 ASN B CA 1
ATOM 1378 C C . ASN B 1 36 ? 5.309 12.859 -6.984 1 91.75 36 ASN B C 1
ATOM 1380 O O . ASN B 1 36 ? 5.594 13.836 -7.68 1 91.75 36 ASN B O 1
ATOM 1384 N N . GLY B 1 37 ? 4.391 11.953 -7.281 1 90.25 37 GLY B N 1
ATOM 1385 C CA . GLY B 1 37 ? 3.373 12.297 -8.266 1 90.25 37 GLY B CA 1
ATOM 1386 C C . GLY B 1 37 ? 3.799 12.008 -9.688 1 90.25 37 GLY B C 1
ATOM 1387 O O . GLY B 1 37 ? 3.043 12.25 -10.633 1 90.25 37 GLY B O 1
ATOM 1388 N N . ARG B 1 38 ? 4.977 11.523 -9.828 1 96.19 38 ARG B N 1
ATOM 1389 C CA . ARG B 1 38 ? 5.469 11.211 -11.164 1 96.19 38 ARG B CA 1
ATOM 1390 C C . ARG B 1 38 ? 5.723 9.711 -11.32 1 96.19 38 ARG B C 1
ATOM 1392 O O . ARG B 1 38 ? 6.086 9.039 -10.352 1 96.19 38 ARG B O 1
ATOM 1399 N N . PRO B 1 39 ? 5.562 9.211 -12.625 1 98.5 39 PRO B N 1
ATOM 1400 C CA . PRO B 1 39 ? 5.875 7.797 -12.836 1 98.5 39 PRO B CA 1
ATOM 1401 C C . PRO B 1 39 ? 7.293 7.438 -12.414 1 98.5 39 PRO B C 1
ATOM 1403 O O . PRO B 1 39 ? 8.227 8.219 -12.625 1 98.5 39 PRO B O 1
ATOM 1406 N N . MET B 1 40 ? 7.43 6.332 -11.812 1 98.31 40 MET B N 1
ATOM 1407 C CA . MET B 1 40 ? 8.758 5.914 -11.367 1 98.31 40 MET B CA 1
ATOM 1408 C C . MET B 1 40 ? 9.234 4.699 -12.148 1 98.31 40 MET B C 1
ATOM 1410 O O . MET B 1 40 ? 8.633 3.625 -12.07 1 98.31 40 MET B O 1
ATOM 1414 N N . ARG B 1 41 ? 10.273 4.816 -12.828 1 97.62 41 ARG B N 1
ATOM 1415 C CA . ARG B 1 41 ? 10.883 3.734 -13.594 1 97.62 41 ARG B CA 1
ATOM 1416 C C . ARG B 1 41 ? 11.844 2.928 -12.734 1 97.62 41 ARG B C 1
ATOM 1418 O O . ARG B 1 41 ? 12.273 3.389 -11.68 1 97.62 41 ARG B O 1
ATOM 1425 N N . ASP B 1 42 ? 12.188 1.683 -13.078 1 97.25 42 ASP B N 1
ATOM 1426 C CA . ASP B 1 42 ? 13.242 0.83 -12.523 1 97.25 42 ASP B CA 1
ATOM 1427 C C . ASP B 1 42 ? 12.922 0.429 -11.086 1 97.25 42 ASP B C 1
ATOM 1429 O O . ASP B 1 42 ? 13.836 0.246 -10.273 1 97.25 42 ASP B O 1
ATOM 1433 N N . VAL B 1 43 ? 11.641 0.476 -10.789 1 98.5 43 VAL B N 1
ATOM 1434 C CA . VAL B 1 43 ? 11.219 -0.189 -9.562 1 98.5 43 VAL B CA 1
ATOM 1435 C C . VAL B 1 43 ? 11.297 -1.703 -9.742 1 98.5 43 VAL B C 1
ATOM 1437 O O . VAL B 1 43 ? 10.656 -2.26 -10.633 1 98.5 43 VAL B O 1
ATOM 1440 N N . LYS B 1 44 ? 12.086 -2.33 -8.938 1 98.56 44 LYS B N 1
ATOM 1441 C CA . LYS B 1 44 ? 12.242 -3.779 -9.023 1 98.56 44 LYS B CA 1
ATOM 1442 C C . LYS B 1 44 ? 11.102 -4.5 -8.297 1 98.56 44 LYS B C 1
ATOM 1444 O O . LYS B 1 44 ? 10.781 -4.168 -7.16 1 98.56 44 LYS B O 1
ATOM 1449 N N . VAL B 1 45 ? 10.484 -5.449 -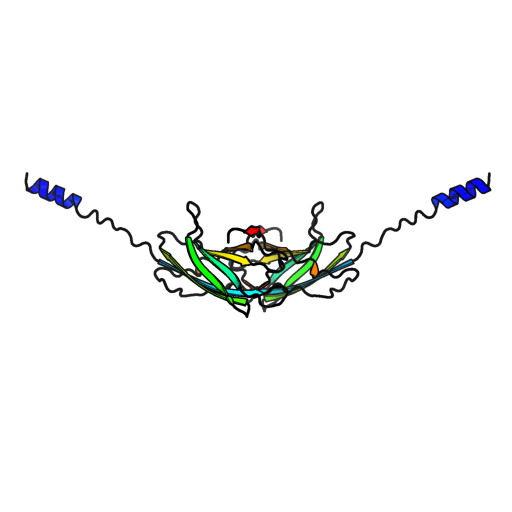8.984 1 98.75 45 VAL B N 1
ATOM 1450 C CA . VAL B 1 45 ? 9.422 -6.25 -8.391 1 98.75 45 VAL B CA 1
ATOM 1451 C C . VAL B 1 45 ? 9.75 -7.734 -8.539 1 98.75 45 VAL B C 1
ATOM 1453 O O . VAL B 1 45 ? 10.242 -8.164 -9.586 1 98.75 45 VAL B O 1
ATOM 1456 N N . LYS B 1 46 ? 9.523 -8.445 -7.512 1 98.38 46 LYS B N 1
ATOM 1457 C CA . LYS B 1 46 ? 9.719 -9.891 -7.512 1 98.38 46 LYS B CA 1
ATOM 1458 C C . LYS B 1 46 ? 8.477 -10.609 -6.98 1 98.38 46 LYS B C 1
ATOM 1460 O O . LYS B 1 46 ? 7.965 -10.266 -5.914 1 98.38 46 LYS B O 1
ATOM 1465 N N . LEU B 1 47 ? 8.023 -11.539 -7.746 1 98.19 47 LEU B N 1
ATOM 1466 C CA . LEU B 1 47 ? 6.918 -12.406 -7.34 1 98.19 47 LEU B CA 1
ATOM 1467 C C . LEU B 1 47 ? 7.441 -13.688 -6.703 1 98.19 47 LEU B C 1
ATOM 1469 O O . LEU B 1 47 ? 8.25 -14.398 -7.305 1 98.19 47 LEU B O 1
ATOM 1473 N N . TYR B 1 48 ? 6.977 -13.914 -5.516 1 97 48 TYR B N 1
ATOM 1474 C CA . TYR B 1 48 ? 7.43 -15.094 -4.781 1 97 48 TYR B CA 1
ATOM 1475 C C . TYR B 1 48 ? 6.258 -15.992 -4.418 1 97 48 TYR B C 1
ATOM 1477 O O . TYR B 1 48 ? 5.125 -15.523 -4.285 1 97 48 TYR B O 1
ATOM 1485 N N . ASP B 1 49 ? 6.512 -17.234 -4.285 1 95.56 49 ASP B N 1
ATOM 1486 C CA . ASP B 1 49 ? 5.703 -18.125 -3.467 1 95.56 49 ASP B CA 1
ATOM 1487 C C . ASP B 1 49 ? 6.23 -18.188 -2.035 1 95.56 49 ASP B C 1
ATOM 1489 O O . ASP B 1 49 ? 7.348 -18.6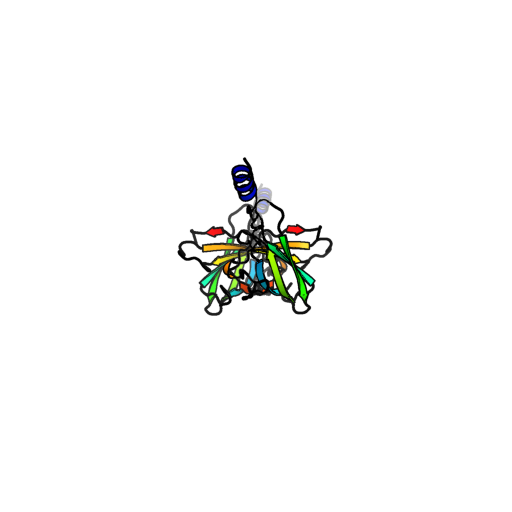56 -1.798 1 95.56 49 ASP B O 1
ATOM 1493 N N . HIS B 1 50 ? 5.445 -17.625 -1.197 1 92.62 50 HIS B N 1
ATOM 1494 C CA . HIS B 1 50 ? 5.836 -17.594 0.208 1 92.62 50 HIS B CA 1
ATOM 1495 C C . HIS B 1 50 ? 5.695 -18.984 0.839 1 92.62 50 HIS B C 1
ATOM 1497 O O . HIS B 1 50 ? 4.621 -19.578 0.787 1 92.62 50 HIS B O 1
ATOM 1503 N N . ASP B 1 51 ? 6.742 -19.422 1.45 1 86.5 51 ASP B N 1
ATOM 1504 C CA . ASP B 1 51 ? 6.75 -20.703 2.148 1 86.5 51 ASP B CA 1
ATOM 1505 C C . ASP B 1 51 ? 7.02 -20.516 3.639 1 86.5 51 ASP B C 1
ATOM 1507 O O . ASP B 1 51 ? 7.812 -19.656 4.027 1 86.5 51 ASP B O 1
ATOM 1511 N N . THR B 1 52 ? 6.352 -21.328 4.434 1 81.56 52 THR B N 1
ATOM 1512 C CA . THR B 1 52 ? 6.48 -21.219 5.879 1 81.56 52 THR B CA 1
ATOM 1513 C C . THR B 1 52 ? 7.758 -21.891 6.363 1 81.56 52 THR B C 1
ATOM 1515 O O . THR B 1 52 ? 8.438 -21.391 7.254 1 81.56 52 THR B O 1
ATOM 1518 N N . PHE B 1 53 ? 8.148 -23 5.734 1 80.94 53 PHE B N 1
ATOM 1519 C CA . PHE B 1 53 ? 9.188 -23.844 6.32 1 80.94 53 PHE B CA 1
ATOM 1520 C C . PHE B 1 53 ? 10.445 -23.828 5.453 1 80.94 53 PHE B C 1
ATOM 1522 O O . PHE B 1 53 ? 11.5 -24.328 5.867 1 80.94 53 PHE B O 1
ATOM 1529 N N . THR B 1 54 ? 10.367 -23.406 4.293 1 81.62 54 THR B N 1
ATOM 1530 C CA . THR B 1 54 ? 11.508 -23.328 3.393 1 81.62 54 THR B CA 1
ATOM 1531 C C . THR B 1 54 ? 11.664 -21.906 2.852 1 81.62 54 THR B C 1
ATOM 1533 O O . THR B 1 54 ? 10.914 -21 3.23 1 81.62 54 THR B O 1
ATOM 1536 N N . LEU B 1 55 ? 12.758 -21.672 2.121 1 84.75 55 LEU B N 1
ATOM 1537 C CA . LEU B 1 55 ? 12.961 -20.391 1.466 1 84.75 55 LEU B CA 1
ATOM 1538 C C . LEU B 1 55 ? 11.867 -20.125 0.431 1 84.75 55 LEU B C 1
ATOM 1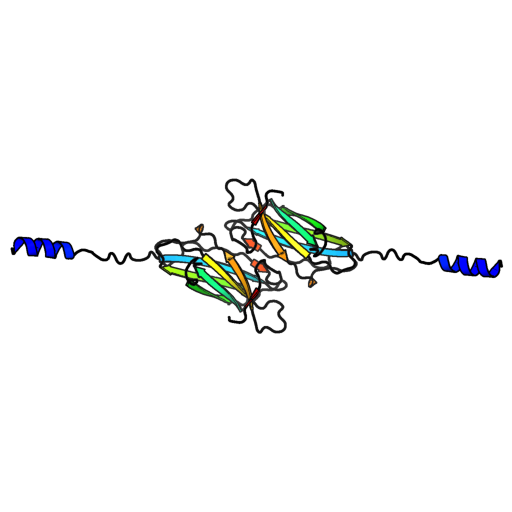540 O O . LEU B 1 55 ? 11.383 -21.062 -0.214 1 84.75 55 LEU B O 1
ATOM 1544 N N . ASP B 1 56 ? 11.523 -18.844 0.318 1 90 56 ASP B N 1
ATOM 1545 C CA . ASP B 1 56 ? 10.562 -18.438 -0.704 1 90 56 ASP B CA 1
ATOM 1546 C C . ASP B 1 56 ? 11.062 -18.797 -2.102 1 90 56 ASP B C 1
ATOM 1548 O O . ASP B 1 56 ? 12.258 -18.688 -2.385 1 90 56 ASP B O 1
ATOM 1552 N N . ASP B 1 57 ? 10.18 -19.297 -2.945 1 91.88 57 ASP B N 1
ATOM 1553 C CA . ASP B 1 57 ? 10.516 -19.578 -4.336 1 91.88 57 ASP B CA 1
ATOM 1554 C C . ASP B 1 57 ? 10.266 -18.359 -5.223 1 91.88 57 ASP B C 1
ATOM 1556 O O . ASP B 1 57 ? 9.156 -17.828 -5.25 1 91.88 57 ASP B O 1
ATOM 1560 N N . LEU B 1 58 ? 11.312 -17.953 -5.922 1 95.44 58 LEU B N 1
ATOM 1561 C CA . LEU B 1 58 ? 11.156 -16.875 -6.895 1 95.44 58 LEU B CA 1
ATOM 1562 C C . LEU B 1 58 ? 10.414 -17.359 -8.133 1 95.44 58 LEU B C 1
ATOM 1564 O O . LEU B 1 58 ? 10.859 -18.312 -8.789 1 95.44 58 LEU B O 1
ATOM 1568 N N . MET B 1 59 ? 9.32 -16.703 -8.406 1 96.5 59 MET B N 1
ATOM 1569 C CA . MET B 1 59 ? 8.523 -17.109 -9.562 1 96.5 59 MET B CA 1
ATOM 1570 C C . MET B 1 59 ? 8.844 -16.234 -10.773 1 96.5 59 MET B C 1
ATOM 1572 O O . MET B 1 59 ? 8.828 -16.719 -11.914 1 96.5 59 MET B O 1
ATOM 1576 N N . ALA B 1 60 ? 9.031 -14.969 -10.547 1 97.94 60 ALA B N 1
ATOM 1577 C CA . ALA B 1 60 ? 9.312 -14.016 -11.625 1 97.94 60 ALA B CA 1
ATOM 1578 C C . ALA B 1 60 ? 9.883 -12.711 -11.07 1 97.94 60 ALA B C 1
ATOM 1580 O O . ALA B 1 60 ? 9.719 -12.414 -9.883 1 97.94 60 ALA B O 1
ATOM 1581 N N . LYS B 1 61 ? 10.57 -11.953 -11.828 1 98.44 61 LYS B N 1
ATOM 1582 C CA . LYS B 1 61 ? 11.07 -10.625 -11.484 1 98.44 61 LYS B CA 1
ATOM 1583 C C . LYS B 1 61 ? 11.055 -9.703 -12.695 1 98.44 61 LYS B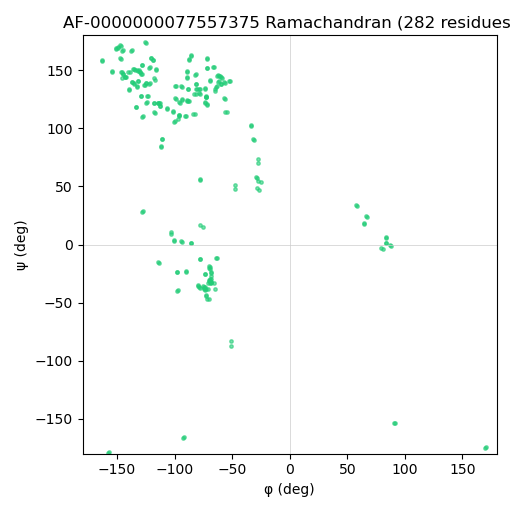 C 1
ATOM 1585 O O . LYS B 1 61 ? 11.195 -10.156 -13.836 1 98.44 61 LYS B O 1
ATOM 1590 N N . THR B 1 62 ? 10.828 -8.484 -12.523 1 98.62 62 THR B N 1
ATOM 1591 C CA . THR B 1 62 ? 10.883 -7.461 -13.562 1 98.62 62 THR B CA 1
ATOM 1592 C C . THR B 1 62 ? 11.117 -6.082 -12.953 1 98.62 62 THR B C 1
ATOM 1594 O O . THR B 1 62 ? 11.32 -5.957 -11.742 1 98.62 62 THR B O 1
ATOM 1597 N N . LYS B 1 63 ? 11.164 -5.055 -13.773 1 98.69 63 LYS B N 1
ATOM 1598 C CA . LYS B 1 63 ? 11.25 -3.656 -13.359 1 98.69 63 LYS B CA 1
ATOM 1599 C C . LYS B 1 63 ? 10.195 -2.811 -14.07 1 98.69 63 LYS B C 1
ATOM 1601 O O . LYS B 1 63 ? 9.781 -3.135 -15.188 1 98.69 63 LYS B O 1
ATOM 1606 N N . SER B 1 64 ? 9.75 -1.816 -13.391 1 98.81 64 SER B N 1
ATOM 1607 C CA . SER B 1 64 ? 8.812 -0.896 -14.031 1 98.81 64 SER B CA 1
ATOM 1608 C C . SER B 1 64 ? 9.484 -0.126 -15.164 1 98.81 64 SER B C 1
ATOM 1610 O O . SER B 1 64 ? 10.703 0.079 -15.148 1 98.81 64 SER B O 1
ATOM 1612 N N . ASP B 1 65 ? 8.703 0.279 -16.109 1 98.69 65 ASP B N 1
ATOM 1613 C CA . ASP B 1 65 ? 9.219 1.003 -17.266 1 98.69 65 ASP B CA 1
ATOM 1614 C C . ASP B 1 65 ? 9.164 2.512 -17.047 1 98.69 65 ASP B C 1
ATOM 1616 O O . ASP B 1 65 ? 8.984 2.969 -15.914 1 98.69 65 ASP B O 1
ATOM 1620 N N . SER B 1 66 ? 9.336 3.328 -18.094 1 98.25 66 SER B N 1
ATOM 1621 C CA . SER B 1 66 ? 9.438 4.777 -18 1 98.25 66 SER B CA 1
ATOM 1622 C C . SER B 1 66 ? 8.109 5.402 -17.594 1 98.25 66 SER B C 1
ATOM 1624 O O . SER B 1 66 ? 8.07 6.535 -17.109 1 98.25 66 SER B O 1
ATOM 1626 N N . ASN B 1 67 ? 7.023 4.684 -17.797 1 98.44 67 ASN B N 1
ATOM 1627 C CA . ASN B 1 67 ? 5.707 5.168 -17.406 1 98.44 67 ASN B CA 1
ATOM 1628 C C . ASN B 1 67 ? 5.32 4.676 -16.016 1 98.44 67 ASN B C 1
ATOM 1630 O O . ASN B 1 67 ? 4.191 4.887 -15.57 1 98.44 67 ASN B O 1
ATOM 1634 N N . GLY B 1 68 ? 6.238 3.93 -15.344 1 98.81 68 GLY B N 1
ATOM 1635 C CA . GLY B 1 68 ? 5.984 3.389 -14.016 1 98.81 68 GLY B CA 1
ATOM 1636 C C . GLY B 1 68 ? 5.219 2.08 -14.047 1 98.81 68 GLY B C 1
ATOM 1637 O O . GLY B 1 68 ? 4.805 1.576 -13 1 98.81 68 GLY B O 1
ATOM 1638 N N . HIS B 1 69 ? 5.008 1.575 -15.203 1 98.88 69 HIS B N 1
ATOM 1639 C CA . HIS B 1 69 ? 4.203 0.37 -15.359 1 98.88 69 HIS B CA 1
ATOM 1640 C C . HIS B 1 69 ? 5.062 -0.885 -15.258 1 98.88 69 HIS B C 1
ATOM 1642 O O . HIS B 1 69 ? 6.191 -0.908 -15.75 1 98.88 69 HIS B O 1
ATOM 1648 N N . PHE B 1 70 ? 4.555 -1.906 -14.695 1 98.88 70 PHE B N 1
ATOM 1649 C CA . PHE B 1 70 ? 5.184 -3.221 -14.734 1 98.88 70 PHE B CA 1
ATOM 1650 C C . PHE B 1 70 ? 4.152 -4.309 -15.008 1 98.88 70 PHE B C 1
ATOM 1652 O O . PHE B 1 70 ? 2.965 -4.125 -14.742 1 98.88 70 PHE B O 1
ATOM 1659 N N . TYR B 1 71 ? 4.543 -5.281 -15.57 1 98.81 71 TYR B N 1
ATOM 1660 C CA . TYR B 1 71 ? 3.82 -6.531 -15.766 1 98.81 71 TYR B CA 1
ATOM 1661 C C . TYR B 1 71 ? 4.742 -7.73 -15.578 1 98.81 71 TYR B C 1
ATOM 1663 O O . TYR B 1 71 ? 5.871 -7.734 -16.078 1 98.81 71 TYR B O 1
ATOM 1671 N N . LEU B 1 72 ? 4.273 -8.703 -14.836 1 97.88 72 LEU B N 1
ATOM 1672 C CA . LEU B 1 72 ? 5.078 -9.922 -14.742 1 97.88 72 LEU B CA 1
ATOM 1673 C C . LEU B 1 72 ? 4.188 -11.148 -14.617 1 97.88 72 LEU B C 1
ATOM 1675 O O . LEU B 1 72 ? 3.066 -11.062 -14.117 1 97.88 72 LEU B O 1
ATOM 1679 N N . LYS B 1 73 ? 4.621 -12.156 -15.102 1 97.94 73 LYS B N 1
ATOM 1680 C CA . LYS B 1 73 ? 3.988 -13.469 -15.023 1 97.94 73 LYS B CA 1
ATOM 1681 C C . LYS B 1 73 ? 5 -14.547 -14.625 1 97.94 73 LYS B C 1
ATOM 1683 O O . LYS B 1 73 ? 6.152 -14.508 -15.062 1 97.94 73 LYS B O 1
ATOM 1688 N N . GLY B 1 74 ? 4.598 -15.375 -13.734 1 97.12 74 GLY B N 1
ATOM 1689 C CA . GLY B 1 74 ? 5.465 -16.453 -13.266 1 97.12 74 GLY B CA 1
ATOM 1690 C C . GLY B 1 74 ? 4.699 -17.672 -12.812 1 97.12 74 GLY B C 1
ATOM 1691 O O . GLY B 1 74 ? 3.467 -17.688 -12.812 1 97.12 74 GLY B O 1
ATOM 1692 N N . HIS B 1 75 ? 5.402 -18.719 -12.609 1 95.62 75 HIS B N 1
ATOM 1693 C CA . HIS B 1 75 ? 4.781 -19.969 -12.164 1 95.62 75 HIS B CA 1
ATOM 1694 C C . HIS B 1 75 ? 5.707 -20.75 -11.242 1 95.62 75 HIS B C 1
ATOM 1696 O O . HIS B 1 75 ? 6.898 -20.438 -11.148 1 95.62 75 HIS B O 1
ATOM 1702 N N . ALA B 1 76 ? 5.172 -21.594 -10.508 1 93.12 76 ALA B N 1
ATOM 1703 C CA . ALA B 1 76 ? 5.883 -22.547 -9.656 1 93.12 76 ALA B CA 1
ATOM 1704 C C . ALA B 1 76 ? 5.223 -23.922 -9.703 1 93.12 76 ALA B C 1
ATOM 1706 O O . ALA B 1 76 ? 4.02 -24.031 -9.945 1 93.12 76 ALA B O 1
ATOM 1707 N N . ASN B 1 77 ? 6.051 -24.922 -9.547 1 90.75 77 ASN B N 1
ATOM 1708 C CA . ASN B 1 77 ? 5.559 -26.281 -9.375 1 90.75 77 ASN B CA 1
ATOM 1709 C C . ASN B 1 77 ? 5.492 -26.672 -7.902 1 90.75 77 ASN B C 1
ATOM 1711 O O . ASN B 1 77 ? 6.523 -26.766 -7.234 1 90.75 77 ASN B O 1
ATOM 1715 N N . GLU B 1 78 ? 4.305 -26.75 -7.441 1 86.69 78 GLU B N 1
ATOM 1716 C CA . GLU B 1 78 ? 4.125 -27.078 -6.031 1 86.69 78 GLU B CA 1
ATOM 1717 C C . GLU B 1 78 ? 2.906 -27.969 -5.816 1 86.69 78 GLU B C 1
ATOM 1719 O O . GLU B 1 78 ? 1.877 -27.781 -6.469 1 86.69 78 GLU B O 1
ATOM 1724 N N . VAL B 1 79 ? 3 -28.922 -4.832 1 84.38 79 VAL B N 1
ATOM 1725 C CA . VAL B 1 79 ? 1.878 -29.781 -4.5 1 84.38 79 VAL B CA 1
ATOM 1726 C C . VAL B 1 79 ? 0.813 -29 -3.744 1 84.38 79 VAL B C 1
ATOM 1728 O O . VAL B 1 79 ? -0.378 -29.109 -4.039 1 84.38 79 VAL B O 1
ATOM 1731 N N . SER B 1 80 ? 1.384 -28.219 -2.797 1 86.5 80 SER B N 1
ATOM 1732 C CA . SER B 1 80 ? 0.45 -27.391 -2.053 1 86.5 80 SER B CA 1
ATOM 1733 C C . SER B 1 80 ? 0.171 -26.078 -2.791 1 86.5 80 SER B C 1
ATOM 1735 O O . SER B 1 80 ? 0.896 -25.719 -3.721 1 86.5 80 SER B O 1
ATOM 1737 N N . ARG B 1 81 ? -0.902 -25.438 -2.412 1 90.62 81 ARG B N 1
ATOM 1738 C CA . ARG B 1 81 ? -1.242 -24.156 -3.01 1 90.62 81 ARG B CA 1
ATOM 1739 C C . ARG B 1 81 ? -0.177 -23.109 -2.699 1 90.62 81 ARG B C 1
ATOM 1741 O O . ARG B 1 81 ? 0.258 -22.984 -1.553 1 90.62 81 ARG B O 1
ATOM 1748 N N . VAL B 1 82 ? 0.171 -22.359 -3.723 1 93.44 82 VAL B N 1
ATOM 1749 C CA . VAL B 1 82 ? 1.17 -21.312 -3.531 1 93.44 82 VAL B CA 1
ATOM 1750 C C . VAL B 1 82 ? 0.567 -20.172 -2.725 1 93.44 82 VAL B C 1
ATOM 1752 O O . VAL B 1 82 ? -0.648 -19.953 -2.738 1 93.44 82 VAL B O 1
ATOM 1755 N N . THR B 1 83 ? 1.324 -19.391 -1.942 1 94.88 83 THR B N 1
ATOM 1756 C CA . THR B 1 83 ? 0.994 -18.156 -1.235 1 94.88 83 THR B CA 1
ATOM 1757 C C . THR B 1 83 ? 1.739 -16.969 -1.838 1 94.88 83 THR B C 1
ATOM 1759 O O . THR B 1 83 ? 2.791 -16.578 -1.333 1 94.88 83 THR B O 1
ATOM 1762 N N . PRO B 1 84 ? 1.146 -16.422 -2.9 1 96.69 84 PRO B N 1
ATOM 1763 C CA . PRO B 1 84 ? 1.888 -15.414 -3.674 1 96.69 84 PRO B CA 1
ATOM 1764 C C . PRO B 1 84 ? 2.082 -14.109 -2.912 1 96.69 84 PRO B C 1
ATOM 1766 O O . PRO B 1 84 ? 1.165 -13.648 -2.227 1 96.69 84 PRO B O 1
ATOM 1769 N N . LYS B 1 85 ? 3.205 -13.531 -3.053 1 96.88 85 LYS B N 1
ATOM 1770 C CA . LYS B 1 85 ? 3.52 -12.203 -2.529 1 96.88 85 LYS B CA 1
ATOM 1771 C C . LYS B 1 85 ? 4.41 -11.43 -3.496 1 96.88 85 LYS B C 1
ATOM 1773 O O . LYS B 1 85 ? 5.254 -12.016 -4.176 1 96.88 85 LYS B O 1
ATOM 1778 N N . LEU B 1 86 ? 4.168 -10.211 -3.539 1 98.06 86 LEU B N 1
ATOM 1779 C CA . LEU B 1 86 ? 4.938 -9.305 -4.379 1 98.06 86 LEU B CA 1
ATOM 1780 C C . LEU B 1 86 ? 5.875 -8.445 -3.535 1 98.06 86 LEU B C 1
ATOM 1782 O O . LEU B 1 86 ? 5.426 -7.691 -2.672 1 98.06 86 LEU B O 1
ATOM 1786 N N . ASN B 1 87 ? 7.148 -8.578 -3.73 1 97.75 87 ASN B N 1
ATOM 1787 C CA . ASN B 1 87 ? 8.125 -7.672 -3.145 1 97.75 87 ASN B CA 1
ATOM 1788 C C . ASN B 1 87 ? 8.391 -6.473 -4.051 1 97.75 87 ASN B C 1
ATOM 1790 O O . ASN B 1 87 ? 8.609 -6.633 -5.254 1 97.75 87 ASN B O 1
ATOM 1794 N N . ILE B 1 88 ? 8.391 -5.379 -3.473 1 98.31 88 ILE B N 1
ATOM 1795 C CA . ILE B 1 88 ? 8.633 -4.125 -4.184 1 98.31 88 ILE B CA 1
ATOM 1796 C C . ILE B 1 88 ? 9.891 -3.457 -3.635 1 98.31 88 ILE B C 1
ATOM 1798 O O . ILE B 1 88 ? 10 -3.229 -2.428 1 98.31 88 ILE B O 1
ATOM 1802 N N . TYR B 1 89 ? 10.859 -3.209 -4.477 1 97.56 89 TYR B N 1
ATOM 1803 C CA . TYR B 1 89 ? 12.125 -2.57 -4.148 1 97.56 89 TYR B CA 1
ATOM 1804 C C . TYR B 1 89 ? 12.258 -1.224 -4.848 1 97.56 89 TYR B C 1
ATOM 1806 O O . TYR B 1 89 ? 12.273 -1.157 -6.078 1 97.56 89 TYR B O 1
ATOM 1814 N N . HIS B 1 90 ? 12.422 -0.23 -4.113 1 97.31 90 HIS B N 1
ATOM 1815 C CA . HIS B 1 90 ? 12.477 1.075 -4.762 1 97.31 90 HIS B CA 1
ATOM 1816 C C . HIS B 1 90 ? 13.453 2.004 -4.051 1 97.31 90 HIS B C 1
ATOM 1818 O O . HIS B 1 90 ? 13.914 1.701 -2.951 1 97.31 90 HIS B O 1
ATOM 1824 N N . ARG B 1 91 ? 13.766 3.078 -4.688 1 95.75 91 ARG B N 1
ATOM 1825 C CA . ARG B 1 91 ? 14.688 4.07 -4.145 1 95.75 91 ARG B CA 1
ATOM 1826 C C . ARG B 1 91 ? 14.078 5.465 -4.184 1 95.75 91 ARG B C 1
ATOM 1828 O O . ARG B 1 91 ? 14.773 6.453 -4.426 1 95.75 91 ARG B O 1
ATOM 1835 N N . CYS B 1 92 ? 12.773 5.496 -4.113 1 95.44 92 CYS B N 1
ATOM 1836 C CA . CYS B 1 92 ? 12.086 6.781 -4.105 1 95.44 92 CYS B CA 1
ATOM 1837 C C . CYS B 1 92 ? 12.594 7.664 -2.971 1 95.44 92 CYS B C 1
ATOM 1839 O O . CYS B 1 92 ? 12.594 7.25 -1.809 1 95.44 92 CYS B O 1
ATOM 1841 N N . ASN B 1 93 ? 13.039 8.875 -3.277 1 90 93 ASN B N 1
ATOM 1842 C CA . ASN B 1 93 ? 13.445 9.945 -2.373 1 90 93 ASN B CA 1
ATOM 1843 C C . ASN B 1 93 ? 14.68 9.555 -1.561 1 90 93 ASN B C 1
ATOM 1845 O O . ASN B 1 93 ? 14.898 10.086 -0.472 1 90 93 ASN B O 1
ATOM 1849 N N . GLN B 1 94 ? 15.367 8.586 -2.008 1 86.25 94 GLN B N 1
ATOM 1850 C CA . GLN B 1 94 ? 16.609 8.25 -1.314 1 86.25 94 GLN B CA 1
ATOM 1851 C C . GLN B 1 94 ? 17.781 9.047 -1.869 1 86.25 94 GLN B C 1
ATOM 1853 O O . GLN B 1 94 ? 18 9.078 -3.082 1 86.25 94 GLN B O 1
ATOM 1858 N N . LEU B 1 95 ? 18.469 9.781 -1.055 1 75.5 95 LEU B N 1
ATOM 1859 C CA . LEU B 1 95 ? 19.594 10.625 -1.435 1 75.5 95 LEU B CA 1
ATOM 1860 C C . LEU B 1 95 ? 20.797 9.781 -1.813 1 75.5 95 LEU B C 1
ATOM 1862 O O . LEU B 1 95 ? 21.484 10.078 -2.797 1 75.5 95 LEU B O 1
ATOM 1866 N N . LEU B 1 96 ? 21.078 8.773 -0.927 1 75.56 96 LEU B N 1
ATOM 1867 C CA . LEU B 1 96 ? 22.156 7.832 -1.221 1 75.56 96 LEU B CA 1
ATOM 1868 C C . LEU B 1 96 ? 21.609 6.445 -1.526 1 75.56 96 LEU B C 1
ATOM 1870 O O . LEU B 1 96 ? 21.453 5.617 -0.625 1 75.56 96 LEU B O 1
ATOM 1874 N N . PRO B 1 97 ? 21.375 6.246 -2.703 1 69.69 97 PRO B N 1
ATOM 1875 C CA . PRO B 1 97 ? 20.625 5.059 -3.102 1 69.69 97 PRO B CA 1
ATOM 1876 C C . PRO B 1 97 ? 21.469 3.785 -3.092 1 69.69 97 PRO B C 1
ATOM 1878 O O . PRO B 1 97 ? 21.484 3.043 -4.078 1 69.69 97 PRO B O 1
ATOM 1881 N N . VAL B 1 98 ? 22.078 3.486 -1.975 1 82.62 98 VAL B N 1
ATOM 1882 C CA . VAL B 1 98 ? 22.859 2.264 -1.846 1 82.62 98 VAL B CA 1
ATOM 1883 C C . VAL B 1 98 ? 21.938 1.074 -1.619 1 82.62 98 VAL B C 1
ATOM 1885 O O . VAL B 1 98 ? 22.125 0.004 -2.197 1 82.62 98 VAL B O 1
ATOM 1888 N N . CYS B 1 99 ? 20.922 1.368 -0.888 1 93.75 99 CYS B N 1
ATOM 1889 C CA . CYS B 1 99 ? 19.984 0.29 -0.571 1 93.75 99 CYS B CA 1
ATOM 1890 C C . CYS B 1 99 ? 18.594 0.595 -1.111 1 93.75 99 CYS B C 1
ATOM 1892 O O . CYS B 1 99 ? 18.312 1.72 -1.531 1 93.75 99 CYS B O 1
ATOM 1894 N N . TYR B 1 100 ? 17.875 -0.434 -1.25 1 95.75 100 TYR B N 1
ATOM 1895 C CA . TYR B 1 100 ? 16.469 -0.289 -1.589 1 95.75 100 TYR B CA 1
ATOM 1896 C C . TYR B 1 100 ? 15.617 -0.163 -0.331 1 95.75 100 TYR B C 1
ATOM 1898 O O . TYR B 1 100 ? 16.016 -0.627 0.741 1 95.75 100 TYR B O 1
ATOM 1906 N N . GLN B 1 101 ? 14.547 0.592 -0.497 1 95.88 101 GLN B N 1
ATOM 1907 C CA . GLN B 1 101 ? 13.406 0.362 0.381 1 95.88 101 GLN B CA 1
ATOM 1908 C C . GLN B 1 101 ? 12.562 -0.812 -0.109 1 95.88 101 GLN B C 1
ATOM 1910 O O . GLN B 1 101 ? 12.312 -0.949 -1.309 1 95.88 101 GLN B O 1
ATOM 1915 N N . LYS B 1 102 ? 12.125 -1.628 0.832 1 96.25 102 LYS B N 1
ATOM 1916 C CA . LYS B 1 102 ? 11.43 -2.848 0.432 1 96.25 102 LYS B CA 1
ATOM 1917 C C . LYS B 1 102 ? 10.18 -3.068 1.278 1 96.25 102 LYS B C 1
ATOM 1919 O O . LYS B 1 102 ? 10.211 -2.881 2.496 1 96.25 102 LYS B O 1
ATOM 1924 N N . PHE B 1 103 ? 9.125 -3.471 0.674 1 96.69 103 PHE B N 1
ATOM 1925 C CA . PHE B 1 103 ? 7.945 -4 1.345 1 96.69 103 PHE B CA 1
ATOM 1926 C C . PHE B 1 103 ? 7.25 -5.039 0.473 1 96.69 103 PHE B C 1
ATOM 1928 O O . PHE B 1 103 ? 7.609 -5.223 -0.692 1 96.69 103 PHE B O 1
ATOM 1935 N N . SER B 1 104 ? 6.309 -5.738 1.084 1 96.69 104 SER B N 1
ATOM 1936 C CA . SER B 1 104 ? 5.652 -6.832 0.377 1 96.69 104 SER B CA 1
ATOM 1937 C C . SER B 1 104 ? 4.133 -6.703 0.447 1 96.69 104 SER B C 1
ATOM 1939 O O . SER B 1 104 ? 3.59 -6.238 1.452 1 96.69 104 SER B O 1
ATOM 1941 N N . ILE B 1 105 ? 3.541 -7.117 -0.581 1 97.12 105 ILE B N 1
ATOM 1942 C CA . ILE B 1 105 ? 2.084 -7.188 -0.629 1 97.12 105 ILE B CA 1
ATOM 1943 C C . ILE B 1 105 ? 1.648 -8.617 -0.959 1 97.12 105 ILE B C 1
ATOM 1945 O O . ILE B 1 105 ? 2.127 -9.203 -1.93 1 97.12 105 ILE B O 1
ATOM 1949 N N . GLY B 1 106 ? 0.77 -9.156 -0.129 1 96.69 106 GLY B N 1
ATOM 1950 C CA . GLY B 1 106 ? 0.189 -10.453 -0.456 1 96.69 106 GLY B CA 1
ATOM 1951 C C . GLY B 1 106 ? -0.831 -10.383 -1.576 1 96.69 106 GLY B C 1
ATOM 1952 O O . GLY B 1 106 ? -1.655 -9.461 -1.617 1 96.69 106 GLY B O 1
ATOM 1953 N N . ILE B 1 107 ? -0.713 -11.289 -2.475 1 96.94 107 ILE B N 1
ATOM 1954 C CA . ILE B 1 107 ? -1.655 -11.336 -3.586 1 96.94 107 ILE B CA 1
ATOM 1955 C C . ILE B 1 107 ? -2.717 -12.398 -3.314 1 96.94 107 ILE B C 1
ATOM 1957 O O . ILE B 1 107 ? -2.396 -13.508 -2.889 1 96.94 107 ILE B O 1
ATOM 1961 N N . PRO B 1 108 ? -3.98 -12.062 -3.582 1 95.5 108 PRO B N 1
ATOM 1962 C CA . PRO B 1 108 ? -5.047 -13.031 -3.301 1 95.5 108 PRO B CA 1
ATOM 1963 C C . PRO B 1 108 ? -4.891 -14.328 -4.094 1 95.5 108 PRO B C 1
ATOM 1965 O O . PRO B 1 108 ? -4.527 -14.297 -5.273 1 95.5 108 PRO B O 1
ATOM 1968 N N . LYS B 1 109 ? -5.258 -15.398 -3.486 1 94.75 109 LYS B N 1
ATOM 1969 C CA . LYS B 1 109 ? -5.102 -16.719 -4.078 1 94.75 109 LYS B CA 1
ATOM 1970 C C . LYS B 1 109 ? -6.059 -16.922 -5.25 1 94.75 109 LYS B C 1
ATOM 1972 O O . LYS B 1 109 ? -5.855 -17.797 -6.09 1 94.75 109 LYS B O 1
ATOM 1977 N N . ASP B 1 110 ? -7.074 -16.094 -5.285 1 94.5 110 ASP B N 1
ATOM 1978 C CA . ASP B 1 110 ? -8.07 -16.188 -6.348 1 94.5 110 ASP B CA 1
ATOM 1979 C C . ASP B 1 110 ? -7.453 -15.906 -7.715 1 94.5 110 ASP B C 1
ATOM 1981 O O . ASP B 1 110 ? -8.055 -16.203 -8.75 1 94.5 110 ASP B O 1
ATOM 1985 N N . TYR B 1 111 ? -6.312 -15.438 -7.781 1 96.19 111 TYR B N 1
ATOM 1986 C CA . TYR B 1 111 ? -5.676 -15.086 -9.047 1 96.19 111 TYR B CA 1
ATOM 1987 C C . TYR B 1 111 ? -4.703 -16.172 -9.484 1 96.19 111 TYR B C 1
ATOM 1989 O O . TYR B 1 111 ? -4.035 -16.031 -10.516 1 96.19 111 TYR B O 1
ATOM 1997 N N . ILE B 1 112 ? -4.602 -17.219 -8.773 1 96.94 112 ILE B N 1
ATOM 1998 C CA . ILE B 1 112 ? -3.75 -18.344 -9.133 1 96.94 112 ILE B CA 1
ATOM 1999 C C . ILE B 1 112 ? -4.438 -19.188 -10.211 1 96.94 112 ILE B C 1
ATOM 2001 O O . ILE B 1 112 ? -5.625 -19.5 -10.102 1 96.94 112 ILE B O 1
ATOM 2005 N N . THR B 1 113 ? -3.727 -19.453 -11.242 1 97.06 113 THR B N 1
ATOM 2006 C CA . THR B 1 113 ? -4.16 -20.438 -12.242 1 97.06 113 THR B CA 1
ATOM 2007 C C . THR B 1 113 ? -3.547 -21.797 -11.969 1 97.06 113 THR B C 1
ATOM 2009 O O . THR B 1 113 ? -2.322 -21.938 -11.93 1 97.06 113 THR B O 1
ATOM 2012 N N . TYR B 1 114 ? -4.398 -22.75 -11.797 1 94.81 114 TYR B N 1
ATOM 2013 C CA . TYR B 1 114 ? -3.961 -24.094 -11.477 1 94.81 114 TYR B CA 1
ATOM 2014 C C . TYR B 1 114 ? -3.816 -24.938 -12.742 1 94.81 114 TYR B C 1
ATOM 2016 O O . TYR B 1 114 ? -4.664 -24.875 -13.641 1 94.81 114 TYR B O 1
ATOM 2024 N N . GLY B 1 115 ? -2.715 -25.703 -12.836 1 93.81 115 GLY B N 1
ATOM 2025 C CA . GLY B 1 115 ? -2.551 -26.688 -13.883 1 93.81 115 GLY B CA 1
ATOM 2026 C C . GLY B 1 115 ? -2.031 -26.109 -15.18 1 93.81 115 GLY B C 1
ATOM 2027 O O . GLY B 1 115 ? -1.996 -26.797 -16.203 1 93.81 115 GLY B O 1
ATOM 2028 N N . SER B 1 116 ? -1.782 -24.844 -15.195 1 94.56 116 SER B N 1
ATOM 2029 C CA . SER B 1 116 ? -1.275 -24.188 -16.391 1 94.56 116 SER B CA 1
ATOM 2030 C C . SER B 1 116 ? -0.159 -23.203 -16.062 1 94.56 116 SER B C 1
ATOM 2032 O O . SER B 1 116 ? -0.232 -22.5 -15.055 1 94.56 116 SER B O 1
ATOM 2034 N N . ALA B 1 117 ? 0.867 -23.172 -16.891 1 94.12 117 ALA B N 1
ATOM 2035 C CA . ALA B 1 117 ? 1.967 -22.219 -16.719 1 94.12 117 ALA B CA 1
ATOM 2036 C C . ALA B 1 117 ? 1.575 -20.828 -17.203 1 94.12 117 ALA B C 1
ATOM 2038 O O . ALA B 1 117 ? 2.291 -19.859 -16.969 1 94.12 117 ALA B O 1
ATOM 2039 N N . VAL B 1 118 ? 0.476 -20.75 -17.906 1 95.88 118 VAL B N 1
ATOM 2040 C CA . VAL B 1 118 ? -0.021 -19.484 -18.422 1 95.88 118 VAL B CA 1
ATOM 2041 C C . VAL B 1 118 ? -1.155 -18.984 -17.531 1 95.88 118 VAL B C 1
ATOM 2043 O O . VAL B 1 118 ? -2.227 -19.578 -17.469 1 95.88 118 VAL B O 1
ATOM 2046 N N . PRO B 1 119 ? -0.941 -17.859 -16.828 1 97.69 119 PRO B N 1
ATOM 2047 C CA . PRO B 1 119 ? -2.008 -17.344 -15.977 1 97.69 119 PRO B CA 1
ATOM 2048 C C . PRO B 1 119 ? -3.266 -16.969 -16.766 1 97.69 119 PRO B C 1
ATOM 2050 O O . PRO B 1 119 ? -3.172 -16.438 -17.875 1 97.69 119 PRO B O 1
ATOM 2053 N N . SER B 1 120 ? -4.391 -17.266 -16.188 1 96.81 120 SER B N 1
ATOM 2054 C CA . SER B 1 120 ? -5.664 -16.969 -16.828 1 96.81 120 SER B CA 1
ATOM 2055 C C . SER B 1 120 ? -6.172 -15.578 -16.438 1 96.81 120 SER B C 1
ATOM 2057 O O . SER B 1 120 ? -7.059 -15.031 -17.094 1 96.81 120 SER B O 1
ATOM 2059 N N . LYS B 1 121 ? -5.75 -15.062 -15.312 1 95.38 121 LYS B N 1
ATOM 2060 C CA . LYS B 1 121 ? -6.141 -13.742 -14.812 1 95.38 121 LYS B CA 1
ATOM 2061 C C . LYS B 1 121 ? -4.926 -12.953 -14.344 1 95.38 121 LYS B C 1
ATOM 2063 O O . LYS B 1 121 ? -3.904 -13.531 -13.977 1 95.38 121 LYS B O 1
ATOM 2068 N N . THR B 1 122 ? -5.039 -11.688 -14.461 1 97.69 122 THR B N 1
ATOM 2069 C CA . THR B 1 122 ? -3.982 -10.797 -14.008 1 97.69 122 THR B CA 1
ATOM 2070 C C . THR B 1 122 ? -4.453 -9.961 -12.82 1 97.69 122 THR B C 1
ATOM 2072 O O . THR B 1 122 ? -5.527 -9.352 -12.875 1 97.69 122 THR B O 1
ATOM 2075 N N . TYR B 1 123 ? -3.768 -10.047 -11.695 1 97.94 123 TYR B N 1
ATOM 2076 C CA . TYR B 1 123 ? -4.039 -9.164 -10.57 1 97.94 123 TYR B CA 1
ATOM 2077 C C . TYR B 1 123 ? -3.541 -7.754 -10.844 1 97.94 123 TYR B C 1
ATOM 2079 O O . TYR B 1 123 ? -2.367 -7.555 -11.172 1 97.94 123 TYR B O 1
ATOM 2087 N N . ASN B 1 124 ? -4.426 -6.785 -10.688 1 98.25 124 ASN B N 1
ATOM 2088 C CA . ASN B 1 124 ? -4.066 -5.375 -10.82 1 98.25 124 ASN B CA 1
ATOM 2089 C C . ASN B 1 124 ? -3.764 -4.75 -9.461 1 98.25 124 ASN B C 1
ATOM 2091 O O . ASN B 1 124 ? -4.672 -4.527 -8.656 1 98.25 124 ASN B O 1
ATOM 2095 N N . LEU B 1 125 ? -2.51 -4.434 -9.305 1 97.81 125 LEU B N 1
ATOM 2096 C CA . LEU B 1 125 ? -2.021 -3.865 -8.055 1 97.81 125 LEU B CA 1
ATOM 2097 C C . LEU B 1 125 ? -2.568 -2.455 -7.852 1 97.81 125 LEU B C 1
ATOM 2099 O O . LEU B 1 125 ? -2.703 -1.996 -6.715 1 97.81 125 LEU B O 1
ATOM 2103 N N . GLY B 1 126 ? -2.904 -1.823 -8.898 1 98 126 GLY B N 1
ATOM 2104 C CA . GLY B 1 126 ? -3.219 -0.403 -8.875 1 98 126 GLY B CA 1
ATOM 2105 C C . GLY B 1 126 ? -2.014 0.479 -9.141 1 98 126 GLY B C 1
ATOM 2106 O O . GLY B 1 126 ? -1.146 0.13 -9.945 1 98 126 GLY B O 1
ATOM 2107 N N . THR B 1 127 ? -2.049 1.674 -8.648 1 98.5 127 THR B N 1
ATOM 2108 C CA . THR B 1 127 ? -0.95 2.631 -8.703 1 98.5 127 THR B CA 1
ATOM 2109 C C . THR B 1 127 ? -0.465 2.982 -7.305 1 98.5 127 THR B C 1
ATOM 2111 O O . THR B 1 127 ? -1.191 3.607 -6.527 1 98.5 127 THR B O 1
ATOM 2114 N N . LEU B 1 128 ? 0.682 2.623 -6.988 1 98.25 128 LEU B N 1
ATOM 2115 C CA . LEU B 1 128 ? 1.234 2.918 -5.668 1 98.25 128 LEU B CA 1
ATOM 2116 C C . LEU B 1 128 ? 2.145 4.141 -5.719 1 98.25 128 LEU B C 1
ATOM 2118 O O . LEU B 1 128 ? 3.059 4.203 -6.547 1 98.25 128 LEU B O 1
ATOM 2122 N N . ASN B 1 129 ? 1.845 5.105 -4.891 1 98.31 129 ASN B N 1
ATOM 2123 C CA . ASN B 1 129 ? 2.795 6.188 -4.664 1 98.31 129 ASN B CA 1
ATOM 2124 C C . ASN B 1 129 ? 3.852 5.801 -3.637 1 98.31 129 ASN B C 1
ATOM 2126 O O . ASN B 1 129 ? 3.562 5.727 -2.439 1 98.31 129 ASN B O 1
ATOM 2130 N N . LEU B 1 130 ? 5.09 5.664 -4.09 1 98 130 LEU B N 1
ATOM 2131 C CA . LEU B 1 130 ? 6.145 5.051 -3.293 1 98 130 LEU B CA 1
ATOM 2132 C C . LEU B 1 130 ? 6.809 6.078 -2.383 1 98 130 LEU B C 1
ATOM 2134 O O . LEU B 1 130 ? 7.711 5.742 -1.614 1 98 130 LEU B O 1
ATOM 2138 N N . ASP B 1 131 ? 6.277 7.297 -2.471 1 95.75 131 ASP B N 1
ATOM 2139 C CA . ASP B 1 131 ? 6.746 8.32 -1.537 1 95.75 131 ASP B CA 1
ATOM 2140 C C . ASP B 1 131 ? 6.199 8.062 -0.133 1 95.75 131 ASP B C 1
ATOM 2142 O O . ASP B 1 131 ? 6.73 8.586 0.848 1 95.75 131 ASP B O 1
ATOM 2146 N N . GLY B 1 132 ? 5.078 7.387 -0.117 1 94.94 132 GLY B N 1
ATOM 2147 C CA . GLY B 1 132 ? 4.512 7.027 1.173 1 94.94 132 GLY B CA 1
ATOM 2148 C C . GLY B 1 132 ? 5.293 5.941 1.886 1 94.94 132 GLY B C 1
ATOM 2149 O O . GLY B 1 132 ? 6.074 5.219 1.262 1 94.94 132 GLY B O 1
ATOM 2150 N N . LYS B 1 133 ? 5.078 5.902 3.148 1 93.56 133 LYS B N 1
ATOM 2151 C CA . LYS B 1 133 ? 5.703 4.852 3.945 1 93.56 133 LYS B CA 1
ATOM 2152 C C . LYS B 1 133 ? 4.723 3.717 4.223 1 93.56 133 LYS B C 1
ATOM 2154 O O . LYS B 1 133 ? 3.846 3.842 5.082 1 93.56 133 LYS B O 1
ATOM 2159 N N . PHE B 1 134 ? 4.926 2.637 3.557 1 93.19 134 PHE B N 1
ATOM 2160 C CA . PHE B 1 134 ? 4.062 1.477 3.729 1 93.19 134 PHE B CA 1
ATOM 2161 C C . PHE B 1 134 ? 4.48 0.668 4.953 1 93.19 134 PHE B C 1
ATOM 2163 O O . PHE B 1 134 ? 5.664 0.606 5.289 1 93.19 134 PHE B O 1
ATOM 2170 N N . PRO B 1 135 ? 3.453 0.138 5.543 1 89.5 135 PRO B N 1
ATOM 2171 C CA . PRO B 1 135 ? 3.824 -0.703 6.684 1 89.5 135 PRO B CA 1
ATOM 2172 C C . PRO B 1 135 ? 4.746 -1.854 6.289 1 89.5 135 PRO B C 1
ATOM 2174 O O . PRO B 1 135 ? 4.594 -2.434 5.211 1 89.5 135 PRO B O 1
ATOM 2177 N N . GLY B 1 136 ? 5.75 -2.17 7.254 1 89 136 GLY B N 1
ATOM 2178 C CA . GLY B 1 136 ? 6.676 -3.262 6.996 1 89 136 GLY B CA 1
ATOM 2179 C C . GLY B 1 136 ? 7.824 -2.869 6.086 1 89 136 GLY B C 1
ATOM 2180 O O . GLY B 1 136 ? 8.727 -3.67 5.836 1 89 136 GLY B O 1
ATOM 2181 N N . GLN B 1 137 ? 7.77 -1.681 5.629 1 92.19 137 GLN B N 1
ATOM 2182 C CA . GLN B 1 137 ? 8.844 -1.209 4.762 1 92.19 137 GLN B CA 1
ATOM 2183 C C . GLN B 1 137 ? 10.172 -1.146 5.512 1 92.19 137 GLN B C 1
ATOM 2185 O O . GLN B 1 137 ? 10.227 -0.645 6.637 1 92.19 137 GLN B O 1
ATOM 2190 N N . GLY B 1 138 ? 11.188 -1.692 4.871 1 91.44 138 GLY B N 1
ATOM 2191 C CA . GLY B 1 138 ? 12.531 -1.668 5.434 1 91.44 138 GLY B CA 1
ATOM 2192 C C . GLY B 1 138 ? 13.617 -1.554 4.383 1 91.44 138 GLY B C 1
ATOM 2193 O O . GLY B 1 138 ? 13.344 -1.666 3.186 1 91.44 138 GLY B O 1
ATOM 2194 N N . ARG B 1 139 ? 14.773 -1.342 4.941 1 92.5 139 ARG B N 1
ATOM 2195 C CA . ARG B 1 139 ? 15.93 -1.206 4.062 1 92.5 139 ARG B CA 1
ATOM 2196 C C . ARG B 1 139 ? 16.453 -2.572 3.621 1 92.5 139 ARG B C 1
ATOM 2198 O O . ARG B 1 139 ? 16.5 -3.508 4.422 1 92.5 139 ARG B O 1
ATOM 2205 N N . ASP B 1 140 ? 16.719 -2.707 2.344 1 93.12 140 ASP B N 1
ATOM 2206 C CA . ASP B 1 140 ? 17.312 -3.914 1.771 1 93.12 140 ASP B CA 1
ATOM 2207 C C . ASP B 1 140 ? 18.547 -3.582 0.932 1 93.12 140 ASP B C 1
ATOM 2209 O O . ASP B 1 140 ? 18.422 -3.045 -0.171 1 93.12 140 ASP B O 1
ATOM 2213 N N . CYS B 1 141 ? 19.734 -3.982 1.454 1 92.38 141 CYS B N 1
ATOM 2214 C CA . CYS B 1 141 ? 20.969 -3.623 0.776 1 92.38 141 CYS B CA 1
ATOM 2215 C C . CYS B 1 141 ? 21.547 -4.812 0.012 1 92.38 141 CYS B C 1
ATOM 2217 O O . CYS B 1 141 ? 22.656 -4.746 -0.516 1 92.38 141 CYS B O 1
ATOM 2219 N N . LEU B 1 142 ? 20.859 -5.855 -0.11 1 84.88 142 LEU B N 1
ATOM 2220 C CA . LEU B 1 142 ? 21.328 -7.07 -0.77 1 84.88 142 LEU B CA 1
ATOM 2221 C C . LEU B 1 142 ? 20.828 -7.137 -2.207 1 84.88 142 LEU B C 1
ATOM 2223 O O . LEU B 1 142 ? 21.422 -7.801 -3.053 1 84.88 142 LEU B O 1
ATOM 2227 N N . ASN B 1 143 ? 19.828 -6.48 -2.379 1 82.62 143 ASN B N 1
ATOM 2228 C CA . ASN B 1 143 ? 19.219 -6.547 -3.701 1 82.62 143 ASN B CA 1
ATOM 2229 C C . ASN B 1 143 ? 19.562 -5.32 -4.539 1 82.62 143 ASN B C 1
ATOM 2231 O O . ASN B 1 143 ? 19.609 -4.203 -4.02 1 82.62 143 ASN B O 1
#

Secondary structure (DSSP, 8-state):
-HHHHHHHHHHTT----------EEEEEEEEEEEETTEE----EEEEEE--SSSPPEEEEEEE--TTSEEEEEEEEE-SSPP-EEEEEEE-TT-SSTTSEEEEEEEPPGGGPEES-SS-S-EEEEEEEETTSB-TT-EEE---/-HHHHHHHHHHTT----------EEEEEEEEEEEETTEE----EEEEEE--SSSPPEEEEEEE--TTSEEEEEEEEE-SSPP-EEEEEEE-TT-SSTTSEEEEEEEPPGGGPEES-SS-S-EEEEEEEETTSB-TT-EEE---

Solvent-accessible surface area (backbone atoms only — not comparable to full-atom values): 15031 Å² total; per-residue (Å²): 114,67,70,56,50,53,54,53,55,58,62,63,53,73,66,66,73,69,73,65,78,48,44,32,37,4,32,26,41,32,36,32,32,24,38,88,86,33,56,31,49,68,33,39,37,37,37,28,33,56,46,93,88,54,79,60,43,80,35,34,72,48,50,19,38,82,75,5,40,35,70,48,62,27,43,46,71,38,82,62,84,74,42,42,31,37,38,41,35,36,55,62,92,46,89,74,66,75,39,22,41,31,35,52,34,34,46,56,67,86,38,54,22,76,72,29,74,64,45,82,44,69,44,65,53,36,28,46,31,55,54,40,43,53,36,76,52,39,82,35,72,85,105,115,67,67,57,51,53,54,53,54,57,64,63,53,72,65,66,70,67,72,66,80,48,46,33,37,5,32,25,42,32,36,33,32,23,38,86,87,32,57,30,50,68,33,38,37,36,37,28,32,56,46,92,88,53,78,60,44,80,34,35,72,47,53,19,37,80,73,4,39,36,69,49,63,26,43,49,70,39,81,62,84,73,44,41,29,38,38,40,35,35,55,62,91,48,89,74,67,74,40,23,42,30,36,50,34,36,46,55,67,87,38,54,21,74,72,29,73,65,45,82,45,69,44,65,53,35,27,44,32,54,54,39,43,52,35,75,52,39,82,34,72,85,106

pLDDT: mean 88.54, std 15.27, range [41.34, 98.88]

Organism: 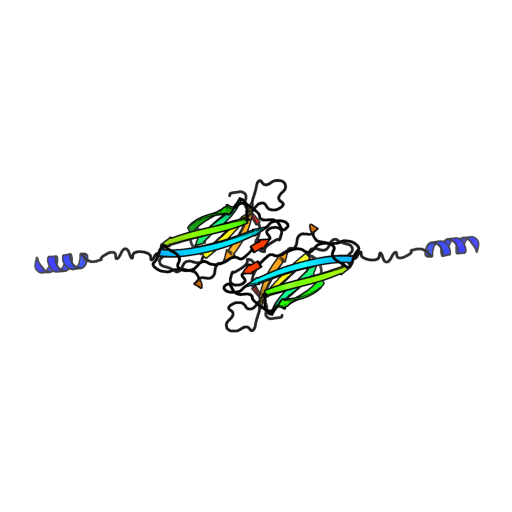Bursaphelenchus xylophilus (NCBI:txid6326)

Sequence (286 aa):
MFALYLMLMMAMATIASAIGVRPVQSMAVEGNFICNGRPMRDVKVKLYDHDTFTLDDLMAKTKSDSNGHFYLKGHANEVSRVTPKLNIYHRCNQLLPVCYQKFSIGIPKDYITYGSAVPSKTYNLGTLNLDGKFPGQGRDCLNMFALYLMLMMAMATIASAIGVRPVQSMAVEGNFICNGRPMRDVKVKLYDHDTFTLDDLMAKTKSDSNGHFYLKGHANEVSRVTPKLNIYHRCNQLLPVCYQKFSIGIPKDYITYGSAVPSKTYNLGTLNLDGKFPGQGRDCLN

Nearest PDB structures (foldseek):
  5ek8-assembly1_A  TM=5.940E-01  e=8.162E-07  Rippkaea orientalis PCC 8801
  1etb-assembly1_2  TM=6.267E-01  e=2.090E-03  Homo sapiens
  3u2j-assembly1_B-2  TM=5.861E-01  e=2.473E-03  Homo sapiens
  5fw8-assembly1_B-3  TM=5.596E-01  e=8.979E-03  Homo sapiens
  1qab-assembly1_A  TM=5.428E-01  e=1.573E-02  Homo sapiens

InterPro domains:
  IPR001534 Transthyretin-like [PF01060] (31-108)
  IPR001534 Transthyretin-like [PTHR21700] (3-143)
  IPR038479 Transthyretin-like superfamily [G3DSA:2.60.40.3330] (24-136)

Foldseek 3Di:
DVVVVVVVVVVVPPPVPCVPFQWKKKFKEKEFEAEPRAGDWFWKKWKWFDDDPDDIHTFWIDIAHRRRMDMDMGMDRHNDQTWIKMKIWAQHPPPDPQWTWIDMDTDDSVQMDIRDSDGPDYHYPYYDHPNDDDPPIDTGNPD/DVVVVVVVVVVVPPPVPCVPFQWKKKFKEKEFEAEPRAGDWFWKKWKWFDDDPDDIHTFWIDIAHRRRMDMDMGMDRHNDQTWIKMKIWDQRPPPDPQWTWIDMDTDDSVQMDIRDSDGPDYHYPYYDHPNDDDPPIDTGNPD